Protein AF-A0A7S0SJZ3-F1 (afdb_monomer_lite)

InterPro domains:
  IPR000719 Protein kinase domain [PF00069] (1-109)
  IPR000719 Protein kinase domain [PS50011] (1-237)
  IPR000719 Protein kinase domain [SM00220] (1-237)
  IPR008271 Serine/threonine-protein kinase, active site [PS00108] (9-21)
  IPR011009 Protein kinase-like domain superfamily [SSF56112] (1-243)
  IPR050167 Serine/threonine-protein kinase [PTHR23257] (1-233)

Organism: NCBI:txid81844

Foldseek 3Di:
DLVCVVQQKAQQADAPVQWDWDDDPPDIDIDGHDSVQMDHCPDLFQPDDDQPPRTYDLLLAALCCNAPSRPDGSLRVLSSVLVRLQCVQAVDDFPPVDDSVCSSCCRNPVVDDGDDDDQPPPDDDPPPPDDDDDDDDDDDDDDDDDDDDDDDDDDDDDDDDDDDDDDDDDDDDDDPDDPPPSVVPVVVPPPPPPVPPDDRRHDLDPPSVVLSDLSNDNDSVSRDDVVVVVVSVVVSVVVVVVVCVVCVPVPDDD

Structure (mmCIF, N/CA/C/O backbone):
data_AF-A0A7S0SJZ3-F1
#
_entry.id   AF-A0A7S0SJZ3-F1
#
loop_
_atom_site.group_PDB
_atom_site.id
_atom_site.type_symbol
_atom_site.label_atom_id
_atom_site.label_alt_id
_atom_site.label_comp_id
_atom_site.label_asym_id
_atom_site.label_entity_id
_atom_site.label_seq_id
_atom_site.pdbx_PDB_ins_code
_atom_site.Cartn_x
_atom_site.Cartn_y
_atom_site.Cartn_z
_atom_site.occupancy
_atom_site.B_iso_or_equiv
_atom_site.auth_seq_id
_atom_site.auth_comp_id
_atom_site.auth_asym_id
_atom_site.auth_atom_id
_atom_site.pdbx_PDB_model_num
ATOM 1 N N . MET A 1 1 ? -0.364 -8.093 5.492 1.00 97.06 1 MET A N 1
ATOM 2 C CA . MET A 1 1 ? 0.810 -8.123 4.597 1.00 97.06 1 MET A CA 1
ATOM 3 C C . MET A 1 1 ? 2.130 -8.386 5.319 1.00 97.06 1 MET A C 1
ATOM 5 O O . MET A 1 1 ? 2.874 -9.212 4.810 1.00 97.06 1 MET A O 1
ATOM 9 N N . ALA A 1 2 ? 2.382 -7.827 6.515 1.00 96.94 2 ALA A 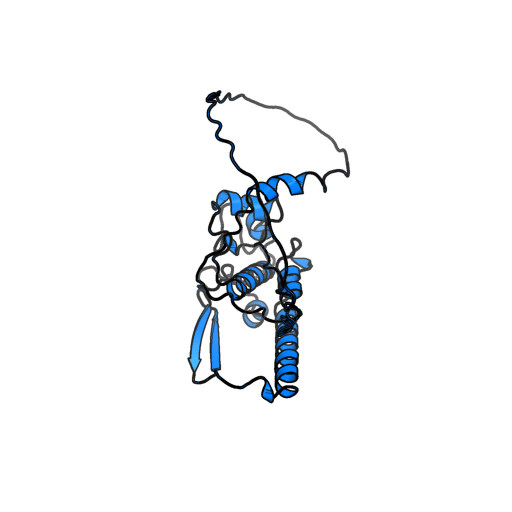N 1
ATOM 10 C CA . ALA A 1 2 ? 3.568 -8.146 7.338 1.00 96.94 2 ALA A CA 1
ATOM 11 C C . ALA A 1 2 ? 3.880 -9.656 7.418 1.00 96.94 2 ALA A C 1
ATOM 13 O O . ALA A 1 2 ? 4.989 -10.090 7.121 1.00 96.94 2 ALA A O 1
ATOM 14 N N . TYR A 1 3 ? 2.862 -10.486 7.689 1.00 97.12 3 TYR A N 1
ATOM 15 C CA . TYR A 1 3 ? 2.995 -11.948 7.659 1.00 97.12 3 TYR A CA 1
ATOM 16 C C . TYR A 1 3 ? 3.568 -12.482 6.335 1.00 97.12 3 TYR A C 1
ATOM 18 O O . TYR A 1 3 ? 4.507 -13.274 6.352 1.00 97.12 3 TYR A O 1
ATOM 26 N N . LEU A 1 4 ? 3.031 -12.050 5.191 1.00 96.56 4 LEU A N 1
ATOM 27 C CA . LEU A 1 4 ? 3.465 -12.513 3.873 1.00 96.56 4 LEU A CA 1
ATOM 28 C C . LEU A 1 4 ? 4.936 -12.143 3.616 1.00 96.56 4 LEU A C 1
ATOM 30 O O . LEU A 1 4 ? 5.739 -13.000 3.240 1.00 96.56 4 LEU A O 1
ATOM 34 N N . HIS A 1 5 ? 5.311 -10.902 3.934 1.00 96.00 5 HIS A N 1
ATOM 35 C CA . HIS A 1 5 ? 6.683 -10.404 3.797 1.00 96.00 5 HIS A CA 1
ATOM 36 C C . HIS A 1 5 ? 7.657 -11.115 4.747 1.00 96.00 5 HIS A C 1
ATOM 38 O O . HIS A 1 5 ? 8.761 -11.473 4.333 1.00 96.00 5 HIS A O 1
ATOM 44 N N . SER A 1 6 ? 7.226 -11.458 5.968 1.00 96.25 6 SER A N 1
ATOM 45 C CA . SER A 1 6 ? 8.007 -12.288 6.906 1.00 96.25 6 SER A CA 1
ATOM 46 C C . SER A 1 6 ? 8.324 -13.681 6.345 1.00 96.25 6 SER A C 1
ATOM 48 O O . SER A 1 6 ? 9.357 -14.274 6.658 1.00 96.25 6 SER A O 1
ATOM 50 N N . LYS A 1 7 ? 7.457 -14.204 5.467 1.00 95.62 7 LYS A N 1
ATOM 51 C CA . LYS A 1 7 ? 7.646 -15.474 4.749 1.00 95.62 7 LYS A CA 1
ATOM 52 C C . LYS A 1 7 ? 8.381 -15.301 3.422 1.00 95.62 7 LYS A C 1
ATOM 54 O O . LYS A 1 7 ? 8.502 -16.265 2.665 1.00 95.62 7 LYS A O 1
ATOM 59 N N . ARG A 1 8 ? 8.909 -14.099 3.166 1.00 93.31 8 ARG A N 1
ATOM 60 C CA . ARG A 1 8 ? 9.616 -13.715 1.941 1.00 93.31 8 ARG A CA 1
ATOM 61 C C . ARG A 1 8 ? 8.743 -13.828 0.691 1.00 93.31 8 ARG A C 1
ATOM 63 O O . ARG A 1 8 ? 9.263 -14.106 -0.382 1.00 93.31 8 ARG A O 1
ATOM 70 N N . PHE A 1 9 ? 7.436 -13.624 0.817 1.00 94.56 9 PHE A N 1
ATOM 71 C CA . PHE A 1 9 ? 6.524 -13.527 -0.320 1.00 94.56 9 PHE A CA 1
ATOM 72 C C . PHE A 1 9 ? 6.168 -12.068 -0.593 1.00 94.56 9 PHE A C 1
ATOM 74 O O . PHE A 1 9 ? 5.956 -11.306 0.345 1.00 94.56 9 PHE A O 1
ATOM 81 N N . VAL A 1 10 ? 6.080 -11.714 -1.871 1.00 95.56 10 VAL A N 1
ATOM 82 C CA . VAL A 1 10 ? 5.591 -10.421 -2.371 1.00 95.56 10 VAL A CA 1
ATOM 83 C C . VAL A 1 10 ? 4.334 -10.689 -3.189 1.00 95.56 10 VAL A C 1
ATOM 85 O O . VAL A 1 10 ? 4.310 -11.662 -3.948 1.00 95.56 10 VAL A O 1
ATOM 88 N N . HIS A 1 11 ? 3.294 -9.879 -3.004 1.00 96.75 11 HIS A N 1
ATOM 89 C CA . HIS A 1 11 ? 1.979 -10.110 -3.596 1.00 96.75 11 HIS A CA 1
ATOM 90 C C . HIS A 1 11 ? 1.889 -9.659 -5.054 1.00 96.75 11 HIS A C 1
ATOM 92 O O . HIS A 1 11 ? 1.323 -10.391 -5.864 1.00 96.75 11 HIS A O 1
ATOM 98 N N . PHE A 1 12 ? 2.448 -8.486 -5.376 1.00 95.81 12 PHE A N 1
ATOM 99 C CA . PHE A 1 12 ? 2.451 -7.835 -6.697 1.00 95.81 12 PHE A CA 1
ATOM 100 C C . PHE A 1 12 ? 1.105 -7.323 -7.233 1.00 95.81 12 PHE A C 1
ATOM 102 O O . PHE A 1 12 ? 1.086 -6.751 -8.317 1.00 95.81 12 PHE A O 1
ATOM 109 N N . ASP A 1 13 ? -0.003 -7.480 -6.507 1.00 96.38 13 ASP A N 1
ATOM 110 C CA . ASP A 1 13 ? -1.327 -7.020 -6.966 1.00 96.38 13 ASP A CA 1
ATOM 111 C C . ASP A 1 13 ? -2.249 -6.675 -5.790 1.00 96.38 13 ASP A C 1
ATOM 113 O O . ASP A 1 13 ? -3.376 -7.151 -5.678 1.00 96.38 13 ASP A O 1
ATOM 117 N N . LEU A 1 14 ? -1.735 -5.903 -4.833 1.00 97.69 14 LEU A N 1
ATOM 118 C CA . LEU A 1 14 ? -2.512 -5.505 -3.663 1.00 97.69 14 LEU A CA 1
ATOM 119 C C . LEU A 1 14 ? -3.432 -4.320 -4.007 1.00 97.69 14 LEU A C 1
ATOM 121 O O . LEU A 1 14 ? -2.955 -3.222 -4.271 1.00 97.69 14 LEU A O 1
ATOM 125 N N . LYS A 1 15 ? -4.748 -4.540 -3.965 1.00 96.75 15 LYS A N 1
ATOM 126 C CA . LYS A 1 15 ? -5.810 -3.557 -4.266 1.00 96.75 15 LYS A CA 1
ATOM 127 C C . LYS A 1 15 ? -7.110 -3.934 -3.549 1.00 96.75 15 LYS A C 1
ATOM 129 O O . LYS A 1 15 ? -7.201 -5.059 -3.049 1.00 96.75 15 LYS A O 1
ATOM 134 N N . CYS A 1 16 ? -8.110 -3.046 -3.499 1.00 96.06 16 CYS A N 1
ATOM 135 C CA . CYS A 1 16 ? -9.371 -3.348 -2.805 1.00 96.06 16 CYS A CA 1
ATOM 136 C C . CYS A 1 16 ? -10.088 -4.589 -3.364 1.00 96.06 16 CYS A C 1
ATOM 138 O O . CYS A 1 16 ? -10.595 -5.382 -2.573 1.00 96.06 16 CYS A O 1
ATOM 140 N N . ASP A 1 17 ? -10.054 -4.818 -4.684 1.00 96.62 17 ASP A N 1
ATOM 141 C CA . ASP A 1 17 ? -10.633 -6.019 -5.321 1.00 96.62 17 ASP A CA 1
ATOM 142 C C . ASP A 1 17 ? -10.070 -7.333 -4.752 1.00 96.62 17 ASP A C 1
ATOM 144 O O . ASP A 1 17 ? -10.765 -8.347 -4.694 1.00 96.62 17 ASP A O 1
ATOM 148 N N . ASN A 1 18 ? -8.819 -7.298 -4.281 1.00 98.06 18 ASN A N 1
ATOM 149 C CA . ASN A 1 18 ? -8.103 -8.446 -3.730 1.00 98.06 18 ASN A CA 1
ATOM 150 C C . ASN A 1 18 ? -8.165 -8.488 -2.189 1.00 98.06 18 ASN A C 1
ATOM 152 O O . ASN A 1 18 ? -7.368 -9.170 -1.536 1.00 98.06 18 ASN A O 1
ATOM 156 N N . VAL A 1 19 ? -9.120 -7.774 -1.578 1.00 97.62 19 VAL A N 1
ATOM 157 C CA . VAL A 1 19 ? -9.419 -7.830 -0.142 1.00 97.62 19 VAL A CA 1
ATOM 158 C C . VAL A 1 19 ? -10.858 -8.292 0.068 1.00 97.62 19 VAL A C 1
ATOM 160 O O . VAL A 1 19 ? -11.821 -7.539 -0.048 1.00 97.62 19 VAL A O 1
ATOM 163 N N . LEU A 1 20 ? -11.009 -9.551 0.470 1.00 97.31 20 LEU A N 1
ATOM 164 C CA . LEU A 1 20 ? -12.302 -10.115 0.831 1.00 97.31 20 LEU A CA 1
ATOM 165 C C . LEU A 1 20 ? -12.748 -9.584 2.187 1.00 97.31 20 LEU A C 1
ATOM 167 O O . LEU A 1 20 ? -11.978 -9.588 3.152 1.00 97.31 20 LEU A O 1
ATOM 171 N N . THR A 1 21 ? -14.019 -9.211 2.281 1.00 95.50 21 THR A N 1
ATOM 172 C CA . THR A 1 21 ? -14.631 -8.756 3.526 1.00 95.50 21 THR A CA 1
ATOM 173 C C . THR A 1 21 ? -15.748 -9.699 3.961 1.00 95.50 21 THR A C 1
ATOM 175 O O . THR A 1 21 ? -16.512 -10.222 3.154 1.00 95.50 21 THR A O 1
ATOM 178 N N . ALA A 1 22 ? -15.834 -9.950 5.264 1.00 94.88 22 ALA A N 1
ATOM 179 C CA . ALA A 1 22 ? -16.909 -10.720 5.873 1.00 94.88 22 ALA A CA 1
ATOM 180 C C . ALA A 1 22 ? -17.336 -10.055 7.179 1.00 94.88 22 ALA A C 1
ATOM 182 O O . ALA A 1 22 ? -16.496 -9.658 7.988 1.00 94.88 22 ALA A O 1
ATOM 183 N N . ARG A 1 23 ? -18.644 -9.952 7.417 1.00 94.31 23 ARG A N 1
ATOM 184 C CA . ARG A 1 23 ? -19.182 -9.352 8.642 1.00 94.31 23 ARG A CA 1
ATOM 185 C C . ARG A 1 23 ? -19.674 -10.431 9.598 1.00 94.31 23 ARG A C 1
ATOM 187 O O . ARG A 1 23 ? -20.462 -11.290 9.216 1.00 94.31 23 ARG A O 1
ATOM 194 N N . ARG A 1 24 ? -19.238 -10.367 10.858 1.00 91.81 24 ARG A N 1
ATOM 195 C CA . ARG A 1 24 ? -19.735 -11.213 11.952 1.00 91.81 24 ARG A CA 1
ATOM 196 C C . ARG A 1 24 ? -20.173 -10.325 13.113 1.00 91.81 24 ARG A C 1
ATOM 198 O O . ARG A 1 24 ? -19.347 -9.877 13.907 1.00 91.81 24 ARG A O 1
ATOM 205 N N . GLY A 1 25 ? -21.478 -10.064 13.204 1.00 89.88 25 GLY A N 1
ATOM 206 C CA . GLY A 1 25 ? -22.024 -9.085 14.149 1.00 89.88 25 GLY A CA 1
ATOM 207 C C . GLY A 1 25 ? -21.494 -7.681 13.846 1.00 89.88 25 GLY A C 1
ATOM 208 O O . GLY A 1 25 ? -21.574 -7.229 12.705 1.00 89.88 25 GLY A O 1
ATOM 209 N N . ALA A 1 26 ? -20.918 -7.011 14.847 1.00 86.25 26 ALA A N 1
ATOM 210 C CA . ALA A 1 26 ? -20.265 -5.710 14.677 1.00 86.25 26 ALA A CA 1
ATOM 211 C C . ALA A 1 26 ? -18.852 -5.799 14.064 1.00 86.25 26 ALA A C 1
ATOM 213 O O . ALA A 1 26 ? -18.327 -4.794 13.594 1.00 86.25 26 ALA A O 1
ATOM 214 N N . LYS A 1 27 ? -18.230 -6.987 14.038 1.00 87.81 27 LYS A N 1
ATOM 215 C CA . LYS A 1 27 ? -16.847 -7.158 13.577 1.00 87.81 27 LYS A CA 1
ATOM 216 C C . LYS A 1 27 ? -16.782 -7.313 12.058 1.00 87.81 27 LYS A C 1
ATOM 218 O O . LYS A 1 27 ? -17.410 -8.217 11.500 1.00 87.81 27 LYS A O 1
ATOM 223 N N . LEU A 1 28 ? -15.973 -6.477 11.410 1.00 90.31 28 LEU A N 1
ATOM 224 C CA . LEU A 1 28 ? -15.554 -6.656 10.022 1.00 90.31 28 LEU A CA 1
ATOM 225 C C . LEU A 1 28 ? -14.261 -7.482 9.988 1.00 90.31 28 LEU A C 1
ATOM 227 O O . LEU A 1 28 ? -13.317 -7.211 10.727 1.00 90.31 28 LEU A O 1
ATOM 231 N N . LEU A 1 29 ? -14.236 -8.526 9.166 1.00 94.00 29 LEU A N 1
ATOM 232 C CA . LEU A 1 29 ? -13.065 -9.355 8.907 1.00 94.00 29 LEU A CA 1
ATOM 233 C C . LEU A 1 29 ? -12.600 -9.090 7.481 1.00 94.00 29 LEU A C 1
ATOM 235 O O . LEU A 1 29 ? -13.382 -9.275 6.553 1.00 94.00 29 LEU A O 1
ATOM 239 N N . CYS A 1 30 ? -11.332 -8.721 7.319 1.00 95.00 30 CYS A N 1
ATOM 240 C CA . CYS A 1 30 ? -10.709 -8.509 6.016 1.00 95.00 30 CYS A CA 1
ATOM 241 C C . CYS A 1 30 ? -9.626 -9.568 5.781 1.00 95.00 30 CYS A C 1
ATOM 243 O O . CYS A 1 30 ? -8.842 -9.870 6.686 1.00 95.00 30 CYS A O 1
ATOM 245 N N . LYS A 1 31 ? -9.576 -10.143 4.577 1.00 96.19 31 LYS A N 1
ATOM 246 C CA . LYS A 1 31 ? -8.554 -11.114 4.167 1.00 96.19 31 LYS A CA 1
ATOM 247 C C . LYS A 1 31 ? -8.053 -10.797 2.766 1.00 96.19 31 LYS A C 1
ATOM 249 O O . LYS A 1 31 ? -8.850 -10.683 1.846 1.00 96.19 31 LYS A O 1
ATOM 254 N N . VAL A 1 32 ? -6.736 -10.717 2.616 1.00 97.75 32 VAL A N 1
ATOM 255 C CA . VAL A 1 32 ? -6.089 -10.588 1.304 1.00 97.75 32 VAL A CA 1
ATOM 256 C C . VAL A 1 32 ? -6.247 -11.900 0.527 1.00 97.75 32 VAL A C 1
ATOM 258 O O . VAL A 1 32 ? -6.075 -12.978 1.109 1.00 97.75 32 VAL A O 1
ATOM 261 N N . CYS A 1 33 ? -6.591 -11.810 -0.754 1.00 97.31 33 CYS A N 1
ATOM 262 C CA . CYS A 1 33 ? -6.738 -12.931 -1.681 1.00 97.31 33 CYS A CA 1
ATOM 263 C C . CYS A 1 33 ? -5.990 -12.679 -3.000 1.00 97.31 33 CYS A C 1
ATOM 265 O O . CYS A 1 33 ? -5.326 -11.668 -3.143 1.00 97.31 33 CYS A O 1
ATOM 267 N N . ASP A 1 34 ? -6.127 -13.611 -3.946 1.00 95.50 34 ASP A N 1
ATOM 268 C CA . ASP A 1 34 ? -5.503 -13.582 -5.277 1.00 95.50 34 ASP A CA 1
ATOM 269 C C . ASP A 1 34 ? -3.966 -13.501 -5.279 1.00 95.50 34 ASP A C 1
ATOM 271 O O . ASP A 1 34 ? -3.330 -12.501 -5.601 1.00 95.50 34 ASP A O 1
ATOM 275 N N . PHE A 1 35 ? -3.347 -14.637 -4.962 1.00 95.75 35 PHE A N 1
ATOM 276 C CA . PHE A 1 35 ? -1.894 -14.795 -4.978 1.00 95.75 35 PHE A CA 1
ATOM 277 C C . PHE A 1 35 ? -1.359 -15.232 -6.355 1.00 95.75 35 PHE A C 1
ATOM 279 O O . PHE A 1 35 ? -0.239 -15.739 -6.436 1.00 95.75 35 PHE A O 1
ATOM 286 N N . GLY A 1 36 ? -2.135 -15.076 -7.439 1.00 92.81 36 GLY A N 1
ATOM 287 C CA . GLY A 1 36 ? -1.772 -15.564 -8.778 1.00 92.81 36 GLY A CA 1
ATOM 288 C C . GLY A 1 36 ? -0.485 -14.948 -9.339 1.00 92.81 36 GLY A C 1
ATOM 289 O O . GLY A 1 36 ? 0.242 -15.600 -10.087 1.00 92.81 36 GLY A O 1
ATOM 290 N N . LEU A 1 37 ? -0.167 -13.720 -8.920 1.00 91.75 37 LEU A N 1
ATOM 291 C CA . LEU A 1 37 ? 1.054 -12.995 -9.291 1.00 91.75 37 LEU A CA 1
ATOM 292 C C . LEU A 1 37 ? 2.138 -13.018 -8.204 1.00 91.75 37 LEU A C 1
ATOM 294 O O . LEU A 1 37 ? 3.227 -12.472 -8.399 1.00 91.75 37 LEU A O 1
ATOM 298 N N . SER A 1 38 ? 1.865 -13.650 -7.062 1.00 93.62 38 SER A N 1
ATOM 299 C CA . SER A 1 38 ? 2.768 -13.624 -5.916 1.00 93.62 38 SER A CA 1
ATOM 300 C C . SER A 1 38 ? 4.046 -14.417 -6.167 1.00 93.62 38 SER A C 1
ATOM 302 O O . SER A 1 38 ? 4.033 -15.496 -6.762 1.00 93.62 38 SER A O 1
ATOM 304 N N . LYS A 1 39 ? 5.172 -13.919 -5.650 1.00 91.81 39 LYS A N 1
ATOM 305 C CA . LYS A 1 39 ? 6.476 -14.586 -5.788 1.00 91.81 39 LYS A CA 1
ATOM 306 C C . LYS A 1 39 ? 7.201 -14.672 -4.459 1.00 91.81 39 LYS A C 1
ATOM 308 O O . LYS A 1 39 ? 7.177 -13.745 -3.652 1.00 91.81 39 LYS A O 1
ATOM 313 N N . GLN A 1 40 ? 7.892 -15.790 -4.257 1.00 91.31 40 GLN A N 1
ATOM 314 C CA . GLN A 1 40 ? 8.751 -16.001 -3.098 1.00 91.31 40 GLN A CA 1
ATOM 315 C C . GLN A 1 40 ? 10.191 -15.599 -3.416 1.00 91.31 40 GLN A C 1
ATOM 317 O O . GLN A 1 40 ? 10.780 -16.086 -4.382 1.00 91.31 40 GLN A O 1
ATOM 322 N N . ARG A 1 41 ? 10.802 -14.786 -2.557 1.00 85.25 41 ARG A N 1
ATOM 323 C CA . ARG A 1 41 ? 12.229 -14.477 -2.610 1.00 85.25 41 ARG A CA 1
ATOM 324 C C . ARG A 1 41 ? 13.025 -15.687 -2.131 1.00 85.25 41 ARG A C 1
ATOM 326 O O . ARG A 1 41 ? 13.127 -15.937 -0.933 1.00 85.25 41 ARG A O 1
ATOM 333 N N . ARG A 1 42 ? 13.568 -16.456 -3.076 1.00 81.44 42 ARG A N 1
ATOM 334 C CA . ARG A 1 42 ? 14.402 -17.640 -2.794 1.00 81.44 42 ARG A CA 1
ATOM 335 C C . ARG A 1 42 ? 15.904 -17.357 -2.864 1.00 81.44 42 ARG A C 1
ATOM 337 O O . ARG A 1 42 ? 16.689 -18.132 -2.332 1.00 81.44 42 ARG A O 1
ATOM 344 N N . SER A 1 43 ? 16.304 -16.259 -3.501 1.00 81.31 43 SER A N 1
ATOM 345 C CA . SER A 1 43 ? 17.701 -15.839 -3.642 1.00 81.31 43 SER A CA 1
ATOM 346 C C . SER A 1 43 ? 17.801 -14.313 -3.785 1.00 81.31 43 SER A C 1
ATOM 348 O O . SER A 1 43 ? 16.803 -13.600 -3.655 1.00 81.31 43 SER A O 1
ATOM 350 N N . GLN A 1 44 ? 19.008 -13.803 -4.046 1.00 76.31 44 GLN A N 1
ATOM 351 C CA . GLN A 1 44 ? 19.223 -12.396 -4.406 1.00 76.31 44 GLN A CA 1
ATOM 352 C C . GLN A 1 44 ? 18.831 -12.071 -5.857 1.00 76.31 44 GLN A C 1
ATOM 354 O O . GLN A 1 44 ? 18.957 -10.921 -6.266 1.00 76.31 44 GLN A O 1
ATOM 359 N N . ALA A 1 45 ? 18.360 -13.055 -6.632 1.00 76.25 45 ALA A N 1
ATOM 360 C CA . ALA A 1 45 ? 17.881 -12.807 -7.984 1.00 76.25 45 ALA A CA 1
ATOM 361 C C . ALA A 1 45 ? 16.651 -11.874 -7.974 1.00 76.25 45 ALA A C 1
ATOM 363 O O . ALA A 1 45 ? 15.862 -11.914 -7.021 1.00 76.25 45 ALA A O 1
ATOM 364 N N . PRO A 1 46 ? 16.461 -11.065 -9.031 1.00 77.88 46 PRO A N 1
ATOM 365 C CA . PRO A 1 46 ? 15.276 -10.233 -9.178 1.00 77.88 46 PRO A CA 1
ATOM 366 C C . PRO A 1 46 ? 13.975 -11.036 -9.141 1.00 77.88 46 PRO A C 1
ATOM 368 O O . PRO A 1 46 ? 13.909 -12.155 -9.650 1.00 77.88 46 PRO A O 1
ATOM 371 N N . PHE A 1 47 ? 12.909 -10.441 -8.600 1.00 77.81 47 PHE A N 1
ATOM 372 C CA . PHE A 1 47 ? 11.571 -11.043 -8.653 1.00 77.81 47 PHE A CA 1
ATOM 373 C C . PHE A 1 47 ? 10.996 -11.061 -10.070 1.00 77.81 47 PHE A C 1
ATOM 375 O O . PHE A 1 47 ? 10.233 -11.959 -10.438 1.00 77.81 47 PHE A O 1
ATOM 382 N N . VAL A 1 48 ? 11.322 -10.039 -10.856 1.00 76.94 48 VAL A N 1
ATOM 383 C CA . VAL A 1 48 ? 10.829 -9.839 -12.212 1.00 76.94 48 VAL A CA 1
ATOM 384 C C . VAL A 1 48 ? 12.043 -9.671 -13.115 1.00 76.94 48 VAL A C 1
ATOM 386 O O . VAL A 1 48 ? 12.881 -8.803 -12.884 1.00 76.94 48 VAL A O 1
ATOM 389 N N . SER A 1 49 ? 12.164 -10.538 -14.117 1.00 62.72 49 SER A N 1
ATOM 390 C CA . SER A 1 49 ? 13.184 -10.440 -15.156 1.00 62.72 49 SER A CA 1
ATOM 391 C C . SER A 1 49 ? 12.537 -10.012 -16.474 1.00 62.72 49 SER A C 1
ATOM 393 O O . SER A 1 49 ? 11.448 -10.470 -16.829 1.00 62.72 49 SER A O 1
ATOM 395 N N . GLY A 1 50 ? 13.223 -9.124 -17.196 1.00 57.91 50 GLY A N 1
ATOM 396 C CA . GLY A 1 50 ? 12.773 -8.595 -18.484 1.00 57.91 50 GLY A CA 1
ATOM 397 C C . GLY A 1 50 ? 11.822 -7.398 -18.372 1.00 57.91 50 GLY A C 1
ATOM 398 O O . GLY A 1 50 ? 10.976 -7.331 -17.484 1.00 57.91 50 GLY A O 1
ATOM 399 N N . LEU A 1 51 ? 11.965 -6.460 -19.314 1.00 51.06 51 LEU A N 1
ATOM 400 C CA . LEU A 1 51 ? 11.162 -5.232 -19.413 1.00 51.06 51 LEU A CA 1
ATOM 401 C C . LEU A 1 51 ? 9.676 -5.486 -19.739 1.00 51.06 51 LEU A C 1
ATOM 403 O O . LEU A 1 51 ? 8.855 -4.599 -19.554 1.00 51.06 51 LEU A O 1
ATOM 407 N N . THR A 1 52 ? 9.329 -6.675 -20.237 1.00 50.12 52 THR A N 1
ATOM 408 C CA . THR A 1 52 ? 7.981 -7.027 -20.722 1.00 50.12 52 THR A CA 1
ATOM 409 C C . THR A 1 52 ? 7.105 -7.723 -19.680 1.00 50.12 52 THR A C 1
ATOM 411 O O . THR A 1 52 ? 5.937 -8.007 -19.938 1.00 50.12 52 THR A O 1
ATOM 414 N N . SER A 1 53 ? 7.646 -8.002 -18.496 1.00 57.53 53 SER A N 1
ATOM 415 C CA . SER A 1 53 ? 6.949 -8.703 -17.420 1.00 57.53 53 SER A CA 1
ATOM 416 C C . SER A 1 53 ? 6.193 -7.710 -16.529 1.00 57.53 53 SER A C 1
ATOM 418 O O . SER A 1 53 ? 6.511 -7.572 -15.349 1.00 57.53 53 SER A O 1
ATOM 420 N N . HIS A 1 54 ? 5.213 -6.985 -17.076 1.00 64.44 54 HIS A N 1
ATOM 421 C CA . HIS A 1 54 ? 4.341 -6.139 -16.255 1.00 64.44 54 HIS A CA 1
ATOM 422 C C . HIS A 1 54 ? 3.550 -7.032 -15.284 1.00 64.44 54 HIS A C 1
ATOM 424 O O . HIS A 1 54 ? 2.852 -7.954 -15.701 1.00 64.44 54 HIS A O 1
ATOM 430 N N . CYS A 1 55 ? 3.712 -6.805 -13.981 1.00 74.50 55 CYS A N 1
ATOM 431 C CA . CYS A 1 55 ? 2.971 -7.501 -12.931 1.00 74.50 55 CYS A CA 1
ATOM 432 C C . CYS A 1 55 ? 2.094 -6.495 -12.180 1.00 74.50 55 CYS A C 1
ATOM 434 O O . CYS A 1 55 ? 2.561 -5.411 -11.827 1.00 74.50 55 CYS A O 1
ATOM 436 N N . GLY A 1 56 ? 0.853 -6.897 -11.913 1.00 84.19 56 GLY A N 1
ATOM 437 C CA . GLY A 1 56 ? -0.112 -6.131 -11.132 1.00 84.19 56 GLY A CA 1
ATOM 438 C C . GLY A 1 56 ? -1.031 -5.245 -11.965 1.00 84.19 56 GLY A C 1
ATOM 439 O O . GLY A 1 56 ? -0.931 -5.163 -13.190 1.00 84.19 56 GLY A O 1
ATOM 440 N N . THR A 1 57 ? -1.943 -4.582 -11.264 1.00 92.19 57 THR A N 1
ATOM 441 C CA . THR A 1 57 ? -2.917 -3.653 -11.835 1.00 92.19 57 THR A CA 1
ATOM 442 C C . THR A 1 57 ? -2.363 -2.226 -11.805 1.00 92.19 57 THR A C 1
ATOM 444 O O . THR A 1 57 ? -2.122 -1.674 -10.732 1.00 92.19 57 THR A O 1
ATOM 447 N N . LEU A 1 58 ? -2.197 -1.621 -12.988 1.00 93.81 58 LEU A N 1
ATOM 448 C CA . LEU A 1 58 ? -1.395 -0.410 -13.213 1.00 93.81 58 LEU A CA 1
ATOM 449 C C . LEU A 1 58 ? -1.591 0.750 -12.208 1.00 93.81 58 LEU A C 1
ATOM 451 O O . LEU A 1 58 ? -0.581 1.302 -11.774 1.00 93.81 58 LEU A O 1
ATOM 455 N N . PRO A 1 59 ? -2.816 1.138 -11.792 1.00 95.62 59 PRO A N 1
ATOM 456 C CA . PRO A 1 59 ? -3.000 2.244 -10.847 1.00 95.62 59 PRO A CA 1
ATOM 457 C C . PRO A 1 59 ? -2.365 2.027 -9.464 1.00 95.62 59 PRO A C 1
ATOM 459 O O . PRO A 1 59 ? -2.011 2.999 -8.801 1.00 95.62 59 PRO A O 1
ATOM 462 N N . TRP A 1 60 ? -2.192 0.771 -9.040 1.00 97.62 60 TRP A N 1
ATOM 463 C CA . TRP A 1 60 ? -1.563 0.393 -7.767 1.00 97.62 60 TRP A CA 1
ATOM 464 C C . TRP A 1 60 ? -0.088 0.005 -7.937 1.00 97.62 60 TRP A C 1
ATOM 466 O O . TRP A 1 60 ? 0.583 -0.317 -6.954 1.00 97.62 60 TRP A O 1
ATOM 476 N N . THR A 1 61 ? 0.431 -0.000 -9.166 1.00 95.81 61 THR A N 1
ATOM 477 C CA . THR A 1 61 ? 1.790 -0.448 -9.470 1.00 95.81 61 THR A CA 1
ATOM 478 C C . THR A 1 61 ? 2.819 0.610 -9.072 1.00 95.81 61 THR A C 1
ATOM 480 O O . THR A 1 61 ? 2.745 1.764 -9.486 1.00 95.81 61 THR A O 1
ATOM 483 N N . ALA A 1 62 ? 3.816 0.195 -8.290 1.00 96.06 62 ALA A N 1
ATOM 484 C CA . ALA A 1 62 ? 4.900 1.061 -7.838 1.00 96.06 62 ALA A CA 1
ATOM 485 C C . ALA A 1 62 ? 5.807 1.530 -8.999 1.00 96.06 62 ALA A C 1
ATOM 487 O O . ALA A 1 62 ? 6.047 0.756 -9.934 1.00 96.06 62 ALA A O 1
ATOM 488 N N . PRO A 1 63 ? 6.379 2.748 -8.939 1.00 95.19 63 PRO A N 1
ATOM 489 C CA . PRO A 1 63 ? 7.194 3.308 -10.021 1.00 95.19 63 PRO A CA 1
ATOM 490 C C . PRO A 1 63 ? 8.442 2.474 -10.330 1.00 95.19 63 PRO A C 1
ATOM 492 O O . PRO A 1 63 ? 8.811 2.322 -11.496 1.00 95.19 63 PRO A O 1
ATOM 495 N N . GLU A 1 64 ? 9.073 1.869 -9.320 1.00 94.12 64 GLU A N 1
ATOM 496 C CA . GLU A 1 64 ? 10.235 1.003 -9.522 1.00 94.12 64 GLU A CA 1
ATOM 497 C C . GLU A 1 64 ? 9.879 -0.294 -10.254 1.00 94.12 64 GLU A C 1
ATOM 499 O O . GLU A 1 64 ? 10.702 -0.820 -10.991 1.00 94.12 64 GLU A O 1
ATOM 504 N N . LEU A 1 65 ? 8.643 -0.786 -10.117 1.00 92.31 65 LEU A N 1
ATOM 505 C CA . LEU A 1 65 ? 8.186 -1.973 -10.839 1.00 92.31 65 LEU A CA 1
ATOM 506 C C . LEU A 1 65 ? 7.918 -1.674 -12.324 1.00 92.31 65 LEU A C 1
ATOM 508 O O . LEU A 1 65 ? 7.954 -2.590 -13.140 1.00 92.31 65 LEU A O 1
ATOM 512 N N . LEU A 1 66 ? 7.679 -0.406 -12.677 1.00 91.38 66 LEU A N 1
ATOM 513 C CA . LEU A 1 66 ? 7.518 0.054 -14.061 1.00 91.38 66 LEU A CA 1
ATOM 514 C C . LEU A 1 66 ? 8.859 0.402 -14.722 1.00 91.38 66 LEU A C 1
ATOM 516 O O . LEU A 1 66 ? 9.064 0.084 -15.890 1.00 91.38 66 LEU A O 1
ATOM 520 N N . SER A 1 67 ? 9.760 1.057 -13.983 1.00 90.00 67 SER A N 1
ATOM 521 C CA . SER A 1 67 ? 11.030 1.584 -14.510 1.00 90.00 67 SER A CA 1
ATOM 522 C C . SER A 1 67 ? 12.181 0.582 -14.470 1.00 90.00 67 SER A C 1
ATOM 524 O O . SER A 1 67 ? 12.952 0.494 -15.424 1.00 90.00 67 SER A O 1
ATOM 526 N N . ASP A 1 68 ? 12.312 -0.169 -13.378 1.00 88.38 68 ASP A N 1
ATOM 527 C CA . ASP A 1 68 ? 13.378 -1.148 -13.179 1.00 88.38 68 ASP A CA 1
ATOM 528 C C . ASP A 1 68 ? 12.848 -2.353 -12.381 1.00 88.38 68 ASP A C 1
ATOM 530 O O . ASP A 1 68 ? 13.123 -2.496 -11.180 1.00 88.38 68 ASP A O 1
ATOM 534 N N . PRO A 1 69 ? 12.102 -3.264 -13.042 1.00 87.12 69 PRO A N 1
ATOM 535 C CA . PRO A 1 69 ? 11.550 -4.457 -12.398 1.00 87.12 69 PRO A CA 1
ATOM 536 C C . PRO A 1 69 ? 12.618 -5.321 -11.706 1.00 87.12 69 PRO A C 1
ATOM 538 O O . PRO A 1 69 ? 12.312 -6.069 -10.773 1.00 87.12 69 PRO A O 1
ATOM 541 N N . GLY A 1 70 ? 13.883 -5.188 -12.130 1.00 85.50 70 GLY A N 1
ATOM 542 C CA . GLY A 1 70 ? 15.038 -5.852 -11.541 1.00 85.50 70 GLY A CA 1
ATOM 543 C C . GLY A 1 70 ? 15.287 -5.467 -10.078 1.00 85.50 70 GLY A C 1
ATOM 544 O O . GLY A 1 70 ? 15.799 -6.274 -9.299 1.00 85.50 70 GLY A O 1
ATOM 545 N N . ARG A 1 71 ? 14.889 -4.248 -9.695 1.00 86.19 71 ARG A N 1
ATOM 546 C CA . ARG A 1 71 ? 15.040 -3.677 -8.347 1.00 86.19 71 ARG A CA 1
ATOM 547 C C . ARG A 1 71 ? 13.779 -3.767 -7.495 1.00 86.19 71 ARG A C 1
ATOM 549 O O . ARG A 1 71 ? 13.796 -3.310 -6.349 1.00 86.19 71 ARG A O 1
ATOM 556 N N . ALA A 1 72 ? 12.708 -4.359 -8.021 1.00 89.88 72 ALA A N 1
ATOM 557 C CA . ALA A 1 72 ? 11.492 -4.585 -7.260 1.00 89.88 72 ALA A CA 1
ATOM 558 C C . ALA A 1 72 ? 11.801 -5.369 -5.975 1.00 89.88 72 ALA A C 1
ATOM 560 O O . ALA A 1 72 ? 12.603 -6.304 -5.951 1.00 89.88 72 ALA A O 1
ATOM 561 N N . SER A 1 73 ? 11.151 -4.974 -4.891 1.00 92.94 73 SER A N 1
ATOM 562 C CA . SER A 1 73 ? 11.254 -5.620 -3.584 1.00 92.94 73 SER A CA 1
ATOM 563 C C . SER A 1 73 ? 9.868 -5.718 -2.968 1.00 92.94 73 SER A C 1
ATOM 565 O O . SER A 1 73 ? 8.892 -5.268 -3.557 1.00 92.94 73 SER A O 1
ATOM 567 N N . GLU A 1 74 ? 9.766 -6.246 -1.755 1.00 95.25 74 GLU A N 1
ATOM 568 C CA . GLU A 1 74 ? 8.529 -6.223 -0.977 1.00 95.25 74 GLU A CA 1
ATOM 569 C C . GLU A 1 74 ? 7.911 -4.813 -0.828 1.00 95.25 74 GLU A C 1
ATOM 571 O O . GLU A 1 74 ? 6.703 -4.684 -0.641 1.00 95.25 74 GLU A O 1
ATOM 576 N N . LYS A 1 75 ? 8.707 -3.748 -1.013 1.00 97.19 75 LYS A N 1
ATOM 577 C CA . LYS A 1 75 ? 8.263 -2.345 -0.988 1.00 97.19 75 LYS A CA 1
ATOM 578 C C .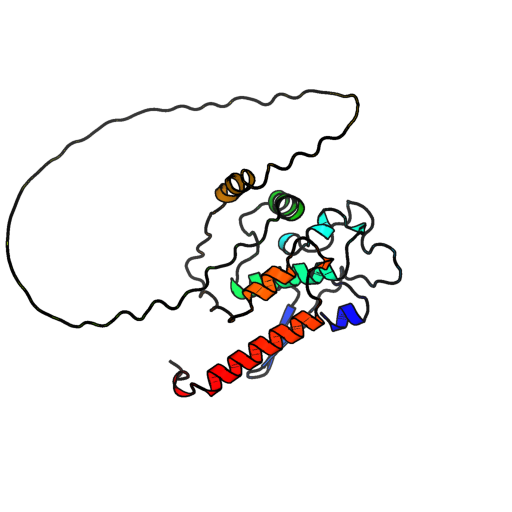 LYS A 1 75 ? 7.272 -1.975 -2.098 1.00 97.19 75 LYS A C 1
ATOM 580 O O . LYS A 1 75 ? 6.600 -0.951 -1.962 1.00 97.19 75 LYS A O 1
ATOM 585 N N . VAL A 1 76 ? 7.132 -2.792 -3.147 1.00 96.81 76 VAL A N 1
ATOM 586 C CA . VAL A 1 76 ? 6.095 -2.579 -4.174 1.00 96.81 76 VAL A CA 1
ATOM 587 C C . VAL A 1 76 ? 4.696 -2.749 -3.583 1.00 96.81 76 VAL A C 1
ATOM 589 O O . VAL A 1 76 ? 3.832 -1.917 -3.825 1.00 96.81 76 VAL A O 1
ATOM 592 N N . ASP A 1 77 ? 4.497 -3.749 -2.716 1.00 98.06 77 ASP A N 1
ATOM 593 C CA . ASP A 1 77 ? 3.202 -3.983 -2.067 1.00 98.06 77 ASP A CA 1
ATOM 594 C C . ASP A 1 77 ? 2.848 -2.847 -1.097 1.00 98.06 77 ASP A C 1
ATOM 596 O O . ASP A 1 77 ? 1.678 -2.610 -0.813 1.00 98.06 77 ASP A O 1
ATOM 600 N N . ILE A 1 78 ? 3.855 -2.149 -0.569 1.00 98.56 78 ILE A N 1
ATOM 601 C CA . ILE A 1 78 ? 3.675 -1.025 0.357 1.00 98.56 78 ILE A CA 1
ATOM 602 C C . ILE A 1 78 ? 3.159 0.204 -0.386 1.00 98.56 78 ILE A C 1
ATOM 604 O O . ILE A 1 78 ? 2.221 0.855 0.072 1.00 98.56 78 ILE A O 1
ATOM 608 N N . TYR A 1 79 ? 3.707 0.461 -1.574 1.00 98.44 79 TYR A N 1
ATOM 609 C CA . TYR A 1 79 ? 3.167 1.473 -2.474 1.00 98.44 79 TYR A CA 1
ATOM 610 C C . TYR A 1 79 ? 1.713 1.156 -2.834 1.00 98.44 79 TYR A C 1
ATOM 612 O O . TYR A 1 79 ? 0.832 1.999 -2.666 1.00 98.44 79 TYR A O 1
ATOM 620 N N . SER A 1 80 ? 1.447 -0.082 -3.261 1.00 98.44 80 SER A N 1
ATOM 621 C CA . SER A 1 80 ? 0.098 -0.532 -3.608 1.00 98.44 80 SER A CA 1
ATOM 622 C C . SER A 1 80 ? -0.872 -0.398 -2.429 1.00 98.44 80 SER A C 1
ATOM 624 O O . SER A 1 80 ? -2.014 0.016 -2.611 1.00 98.44 80 SER A O 1
ATOM 626 N N . PHE A 1 81 ? -0.410 -0.662 -1.201 1.00 98.50 81 PHE A N 1
ATOM 627 C CA . PHE A 1 81 ? -1.201 -0.455 0.011 1.00 98.50 81 PHE A CA 1
ATOM 628 C C . PHE A 1 81 ? -1.571 1.015 0.240 1.00 98.50 81 PHE A C 1
ATOM 630 O O . PHE A 1 81 ? -2.689 1.287 0.661 1.00 98.50 81 PHE A O 1
ATOM 637 N N . SER A 1 82 ? -0.689 1.966 -0.069 1.00 98.25 82 SER A N 1
ATOM 638 C CA . SER A 1 82 ? -1.019 3.394 0.033 1.00 98.25 82 SER A CA 1
ATOM 639 C C . SER A 1 82 ? -2.106 3.811 -0.966 1.00 98.25 82 SER A C 1
ATOM 641 O O . SER A 1 82 ? -3.050 4.516 -0.609 1.00 98.25 82 SER A O 1
ATOM 643 N N . VAL A 1 83 ? -2.050 3.299 -2.202 1.00 98.12 83 VAL A N 1
ATOM 644 C CA . VAL A 1 83 ? -3.122 3.515 -3.192 1.00 98.12 83 VAL A CA 1
ATOM 645 C C . VAL A 1 83 ? -4.430 2.845 -2.745 1.00 98.12 83 VAL A C 1
ATOM 647 O O . VAL A 1 83 ? -5.502 3.423 -2.903 1.00 98.12 83 VAL A O 1
ATOM 650 N N . LEU A 1 84 ? -4.358 1.674 -2.103 1.00 97.50 84 LEU A N 1
ATOM 651 C CA . LEU A 1 84 ? -5.510 1.022 -1.468 1.00 97.50 84 LEU A CA 1
ATOM 652 C C . LEU A 1 84 ? -6.095 1.890 -0.340 1.00 97.50 84 LEU A C 1
ATOM 654 O O . LEU A 1 84 ? -7.306 2.073 -0.273 1.00 97.50 84 LEU A O 1
ATOM 658 N N . MET A 1 85 ? -5.260 2.465 0.533 1.00 96.25 85 MET A N 1
ATOM 659 C CA . MET A 1 85 ? -5.707 3.394 1.581 1.00 96.25 85 MET A CA 1
ATOM 660 C C . MET A 1 85 ? -6.396 4.630 0.992 1.00 96.25 85 MET A C 1
ATOM 662 O O . MET A 1 85 ? -7.400 5.088 1.538 1.00 96.25 85 MET A O 1
ATOM 666 N N . TRP A 1 86 ? -5.885 5.147 -0.129 1.00 96.19 86 TRP A N 1
ATOM 667 C CA . TRP A 1 86 ? -6.522 6.236 -0.865 1.00 96.19 86 TRP A CA 1
ATOM 668 C C . TRP A 1 86 ? -7.904 5.836 -1.381 1.00 96.19 86 TRP A C 1
ATOM 670 O O . TRP A 1 86 ? -8.873 6.556 -1.158 1.00 96.19 86 TRP A O 1
ATOM 680 N N . GLU A 1 87 ? -8.009 4.672 -2.018 1.00 95.38 87 GLU A N 1
ATOM 681 C CA . GLU A 1 87 ? -9.266 4.127 -2.538 1.00 95.38 87 GLU A CA 1
ATOM 682 C C . GLU A 1 87 ? -10.296 3.912 -1.418 1.00 95.38 87 GLU A C 1
ATOM 684 O O . GLU A 1 87 ? -11.471 4.233 -1.588 1.00 95.38 87 GLU A O 1
ATOM 689 N N . LEU A 1 88 ? -9.858 3.453 -0.240 1.00 92.75 88 LEU A N 1
ATOM 690 C CA . LEU A 1 88 ? -10.715 3.332 0.941 1.00 92.75 88 LEU A CA 1
ATOM 691 C C . LEU A 1 88 ? -11.212 4.684 1.460 1.00 92.75 88 LEU A C 1
ATOM 693 O O . LEU A 1 88 ? -12.331 4.757 1.959 1.00 92.75 88 LEU A O 1
ATOM 697 N N . TRP A 1 89 ? -10.396 5.736 1.383 1.00 91.94 89 TRP A N 1
ATOM 698 C CA . TRP A 1 89 ? -10.771 7.062 1.87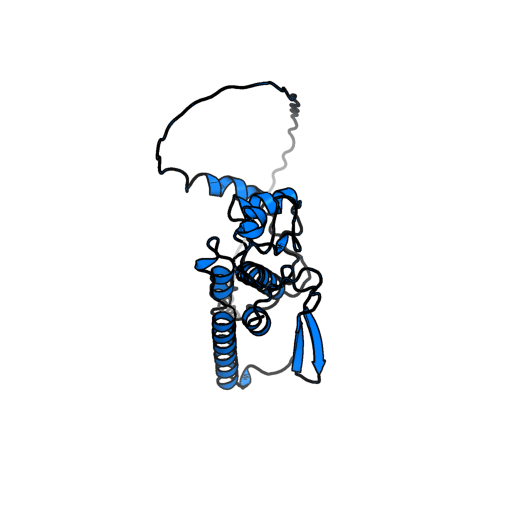5 1.00 91.94 89 TRP A CA 1
ATOM 699 C C . TRP A 1 89 ? -11.668 7.810 0.885 1.00 91.94 89 TRP A C 1
ATOM 701 O O . TRP A 1 89 ? -12.633 8.458 1.280 1.00 91.94 89 TRP A O 1
ATOM 711 N N . THR A 1 90 ? -11.392 7.719 -0.411 1.00 91.25 90 THR A N 1
ATOM 712 C CA . THR A 1 90 ? -12.171 8.441 -1.424 1.00 91.25 90 THR A CA 1
ATOM 713 C C . THR A 1 90 ? -13.389 7.652 -1.898 1.00 91.25 90 THR A C 1
ATOM 715 O O . THR A 1 90 ? -14.377 8.241 -2.338 1.00 91.25 90 THR A O 1
ATOM 718 N N . GLY A 1 91 ? -13.338 6.320 -1.827 1.00 91.31 91 GLY A N 1
ATOM 719 C CA . GLY A 1 91 ? -14.308 5.440 -2.472 1.00 91.31 91 GLY A CA 1
ATOM 720 C C . GLY A 1 91 ? -14.292 5.555 -4.001 1.00 91.31 91 GLY A C 1
ATOM 721 O O . GLY A 1 91 ? -15.306 5.248 -4.641 1.00 91.31 91 GLY A O 1
ATOM 722 N N . LEU A 1 92 ? -13.195 6.051 -4.583 1.00 92.56 92 LEU A N 1
ATOM 723 C CA . LEU A 1 92 ? -13.017 6.272 -6.018 1.00 92.56 92 LEU A CA 1
ATOM 724 C C . LEU A 1 92 ? -12.007 5.285 -6.603 1.00 92.56 92 LEU A C 1
ATOM 726 O O . LEU A 1 92 ? -11.086 4.843 -5.924 1.00 92.56 92 LEU A O 1
ATOM 730 N N . TYR A 1 93 ? -12.151 4.995 -7.897 1.00 93.81 93 TYR A N 1
ATOM 731 C CA . TYR A 1 93 ? -11.149 4.236 -8.638 1.00 93.81 93 TYR A CA 1
ATOM 732 C C . TYR A 1 93 ? -9.942 5.143 -8.952 1.00 93.81 93 TYR A C 1
ATOM 734 O O . TYR A 1 93 ? -10.150 6.248 -9.473 1.00 93.81 93 TYR A O 1
ATOM 742 N N . PRO A 1 94 ? -8.692 4.732 -8.667 1.00 95.38 94 PRO A N 1
ATOM 743 C CA . PRO A 1 94 ? -7.538 5.597 -8.878 1.00 95.38 94 PRO A CA 1
ATOM 744 C C . PRO A 1 94 ? -7.347 5.921 -10.364 1.00 95.38 94 PRO A C 1
ATOM 746 O O . PRO A 1 94 ? -7.331 5.030 -11.212 1.00 95.38 94 PRO A O 1
ATOM 749 N N . TYR A 1 95 ? -7.193 7.210 -10.675 1.00 95.25 95 TYR A N 1
ATOM 750 C CA . TYR A 1 95 ? -6.989 7.715 -12.039 1.00 95.25 95 TYR A CA 1
ATOM 751 C C . TYR A 1 95 ? -8.099 7.339 -13.044 1.00 95.25 95 TYR A C 1
ATOM 753 O O . TYR A 1 95 ? -7.811 7.154 -14.225 1.00 95.25 95 TYR A O 1
ATOM 761 N N . ALA A 1 96 ? -9.359 7.233 -12.600 1.00 91.06 96 ALA A N 1
ATOM 762 C CA . ALA A 1 96 ? -10.491 6.772 -13.418 1.00 91.06 96 ALA A CA 1
ATOM 763 C C . ALA A 1 96 ? -10.627 7.455 -14.797 1.00 91.06 96 ALA A C 1
ATOM 765 O O . ALA A 1 96 ? -11.021 6.809 -15.765 1.00 91.06 96 ALA A O 1
ATOM 766 N N . ASP A 1 97 ? -10.259 8.734 -14.898 1.00 90.94 97 ASP A N 1
ATOM 767 C CA . ASP A 1 97 ? -10.388 9.539 -16.119 1.00 90.94 97 ASP A CA 1
ATOM 768 C C . ASP A 1 97 ? -9.099 9.567 -16.977 1.00 90.94 97 ASP A C 1
ATOM 770 O O . ASP A 1 97 ? -8.967 10.368 -17.906 1.00 90.94 97 ASP A O 1
ATOM 774 N N . MET A 1 98 ? -8.117 8.707 -16.680 1.00 94.12 98 MET A N 1
ATOM 775 C CA . MET A 1 98 ? -6.818 8.673 -17.358 1.00 94.12 98 MET A CA 1
ATOM 776 C C . MET A 1 98 ? -6.610 7.384 -18.159 1.00 94.12 98 MET A C 1
ATOM 778 O O . MET A 1 98 ? -6.957 6.285 -17.739 1.00 94.12 98 MET A O 1
ATOM 782 N N . ARG A 1 99 ? -5.959 7.513 -19.320 1.00 94.31 99 ARG A N 1
ATOM 783 C CA . ARG A 1 99 ? -5.492 6.360 -20.104 1.00 94.31 99 ARG A CA 1
ATOM 784 C C . ARG A 1 99 ? -4.308 5.684 -19.416 1.00 94.31 99 ARG A C 1
ATOM 786 O O . ARG A 1 99 ? -3.452 6.367 -18.855 1.00 94.31 99 ARG A O 1
ATOM 793 N N . GLU A 1 100 ? -4.204 4.365 -19.557 1.00 91.00 100 GLU A N 1
ATOM 794 C CA . GLU A 1 100 ? -3.131 3.556 -18.961 1.00 91.00 100 GLU A CA 1
ATOM 795 C C . GLU A 1 100 ? -1.733 4.089 -19.291 1.00 91.00 100 GLU A C 1
ATOM 797 O O . GLU A 1 100 ? -0.907 4.254 -18.401 1.00 91.00 100 GLU A O 1
ATOM 802 N N . GLN A 1 101 ? -1.465 4.469 -20.542 1.00 92.44 101 GLN A N 1
ATOM 803 C CA . GLN A 1 101 ? -0.154 5.004 -20.928 1.00 92.44 101 GLN A CA 1
ATOM 804 C C . GLN A 1 101 ? 0.178 6.305 -20.182 1.00 92.44 101 GLN A C 1
ATOM 806 O O . GLN A 1 101 ? 1.335 6.541 -19.835 1.00 92.44 101 GLN A O 1
ATOM 811 N N . THR A 1 102 ? -0.834 7.135 -19.911 1.00 95.06 102 THR A N 1
ATOM 812 C CA . THR A 1 102 ? -0.680 8.378 -19.149 1.00 95.06 102 THR A CA 1
ATOM 813 C C . THR A 1 102 ? -0.398 8.083 -17.680 1.00 95.06 102 THR A C 1
ATOM 815 O O . THR A 1 102 ? 0.479 8.721 -17.102 1.00 95.06 102 THR A O 1
ATOM 818 N N . ILE A 1 103 ? -1.094 7.104 -17.092 1.00 94.69 103 ILE A N 1
ATOM 819 C CA . ILE A 1 103 ? -0.848 6.652 -15.715 1.00 94.69 103 ILE A CA 1
ATOM 820 C C . ILE A 1 103 ? 0.576 6.106 -15.609 1.00 94.69 103 ILE A C 1
ATOM 822 O O . ILE A 1 103 ? 1.349 6.577 -14.783 1.00 94.69 103 ILE A O 1
ATOM 826 N N . MET A 1 104 ? 0.955 5.184 -16.496 1.00 92.69 104 MET A N 1
ATOM 827 C CA . MET A 1 104 ? 2.279 4.564 -16.516 1.00 92.69 104 MET A CA 1
ATOM 828 C C . MET A 1 104 ? 3.389 5.612 -16.630 1.00 92.69 104 MET A C 1
ATOM 830 O O . MET A 1 104 ? 4.289 5.645 -15.797 1.00 92.69 104 MET A O 1
ATOM 834 N N . TYR A 1 105 ? 3.313 6.506 -17.621 1.00 93.69 105 TYR A N 1
ATOM 835 C CA . TYR A 1 105 ? 4.306 7.566 -17.807 1.00 93.69 105 TYR A CA 1
ATOM 836 C C . TYR A 1 105 ? 4.331 8.548 -16.627 1.00 93.69 105 TYR A C 1
ATOM 838 O O . TYR A 1 105 ? 5.401 8.949 -16.169 1.00 93.69 105 TYR A O 1
ATOM 846 N N . GLY A 1 106 ? 3.155 8.930 -16.124 1.00 95.69 106 GLY A N 1
ATOM 847 C CA . GLY A 1 106 ? 3.016 9.855 -15.008 1.00 95.69 106 GLY A CA 1
ATOM 848 C C . GLY A 1 106 ? 3.622 9.303 -13.721 1.00 95.69 106 GLY A C 1
ATOM 849 O O . GLY A 1 106 ? 4.416 9.987 -13.077 1.00 95.69 106 GLY A O 1
ATOM 850 N N . VAL A 1 107 ? 3.285 8.063 -13.364 1.00 95.12 107 VAL A N 1
ATOM 851 C CA . VAL A 1 107 ? 3.797 7.398 -12.158 1.00 95.12 107 VAL A CA 1
ATOM 852 C C . VAL A 1 107 ? 5.300 7.180 -12.286 1.00 95.12 107 VAL A C 1
ATOM 854 O O . VAL A 1 107 ? 6.040 7.540 -11.378 1.00 95.12 107 VAL A O 1
ATOM 857 N N . MET A 1 108 ? 5.755 6.664 -13.430 1.00 92.06 108 MET A N 1
ATOM 858 C CA . MET A 1 108 ? 7.149 6.275 -13.646 1.00 92.06 108 MET A CA 1
ATOM 859 C C . MET A 1 108 ? 8.121 7.458 -13.749 1.00 92.06 108 MET A C 1
ATOM 861 O O . MET A 1 108 ? 9.264 7.338 -13.325 1.00 92.06 108 MET A O 1
ATOM 865 N N . LEU A 1 109 ? 7.715 8.576 -14.366 1.00 91.31 109 LEU A N 1
ATOM 866 C CA . LEU A 1 109 ? 8.644 9.658 -14.734 1.00 91.31 109 LEU A CA 1
ATOM 867 C C . LEU A 1 109 ? 8.256 11.040 -14.208 1.00 91.31 109 LEU A C 1
ATOM 869 O O . LEU A 1 109 ? 9.060 11.970 -14.305 1.00 91.31 109 LEU A O 1
ATOM 873 N N . LYS A 1 110 ? 7.029 11.218 -13.710 1.00 93.25 110 LYS A N 1
ATOM 874 C CA . LYS A 1 110 ? 6.511 12.525 -13.268 1.00 93.25 110 LYS A CA 1
ATOM 875 C C . LYS A 1 110 ? 6.088 12.548 -11.803 1.00 93.25 110 LYS A C 1
ATOM 877 O O . LYS A 1 110 ? 5.595 13.578 -11.356 1.00 93.25 110 LYS A O 1
ATOM 882 N N . GLY A 1 111 ? 6.277 11.451 -11.067 1.00 94.00 111 GLY A N 1
ATOM 883 C CA . GLY A 1 111 ? 5.870 11.358 -9.666 1.00 94.00 111 GLY A CA 1
ATOM 884 C C . GLY A 1 111 ? 4.357 11.481 -9.476 1.00 94.00 111 GLY A C 1
ATOM 885 O O . GLY A 1 111 ? 3.913 11.952 -8.434 1.00 94.00 111 GLY A O 1
ATOM 886 N N . LEU A 1 112 ? 3.556 11.095 -10.479 1.00 95.94 112 LEU A N 1
ATOM 887 C CA . LEU A 1 112 ? 2.096 11.126 -10.380 1.00 95.94 112 LEU A CA 1
ATOM 888 C C . LEU A 1 112 ? 1.636 10.269 -9.193 1.00 95.94 112 LEU A C 1
ATOM 890 O O . LEU A 1 112 ? 2.115 9.146 -9.009 1.00 95.94 112 LEU A O 1
ATOM 894 N N . ARG A 1 113 ? 0.709 10.812 -8.405 1.00 96.75 113 ARG A N 1
ATOM 895 C CA . ARG A 1 113 ? 0.010 10.143 -7.302 1.00 96.75 113 ARG A CA 1
ATOM 896 C C . ARG A 1 113 ? -1.479 10.503 -7.372 1.00 96.75 113 ARG A C 1
ATOM 898 O O . ARG A 1 113 ? -1.804 11.526 -7.977 1.00 96.75 113 ARG A O 1
ATOM 905 N N . PRO A 1 114 ? -2.381 9.698 -6.788 1.00 94.94 114 PRO A N 1
ATOM 906 C CA . PRO A 1 114 ? -3.784 10.071 -6.661 1.00 94.94 114 PRO A CA 1
ATOM 907 C C . PRO A 1 114 ? -3.947 11.364 -5.848 1.00 94.94 114 PRO A C 1
ATOM 909 O O . PRO A 1 114 ? -3.245 11.571 -4.856 1.00 94.94 114 PRO A O 1
ATOM 912 N N . ASP A 1 115 ? -4.887 12.220 -6.250 1.00 92.19 115 ASP A N 1
ATOM 913 C CA . ASP A 1 115 ? -5.140 13.493 -5.570 1.00 92.19 115 ASP A CA 1
ATOM 914 C C . ASP A 1 115 ? -5.670 13.262 -4.152 1.00 92.19 115 ASP A C 1
ATOM 916 O O . ASP A 1 115 ? -6.684 12.591 -3.949 1.00 92.19 115 ASP A O 1
ATOM 920 N N . LEU A 1 116 ? -4.995 13.827 -3.150 1.00 89.56 116 LEU A N 1
ATOM 921 C CA . LEU A 1 116 ? -5.447 13.742 -1.765 1.00 89.56 116 LEU A CA 1
ATOM 922 C C . LEU A 1 116 ? -6.646 14.681 -1.557 1.00 89.56 116 LEU A C 1
ATOM 924 O O . LEU A 1 116 ? -6.515 15.875 -1.833 1.00 89.56 116 LEU A O 1
ATOM 928 N N . PRO A 1 117 ? -7.790 14.193 -1.045 1.00 83.44 117 PRO A N 1
ATOM 929 C CA . PRO A 1 117 ? -8.891 15.077 -0.680 1.00 83.44 117 PRO A CA 1
ATOM 930 C C . PRO A 1 117 ? -8.455 16.034 0.436 1.00 83.44 117 PRO A C 1
ATOM 932 O O . PRO A 1 117 ? -7.590 15.704 1.256 1.00 83.44 117 PRO A O 1
ATOM 935 N N . GLU A 1 118 ? -9.030 17.236 0.438 1.00 77.25 118 GLU A N 1
ATOM 936 C CA . GLU A 1 118 ? -8.814 18.224 1.495 1.00 77.25 118 GLU A CA 1
ATOM 937 C C . GLU A 1 118 ? -9.314 17.663 2.831 1.00 77.25 118 GLU A C 1
ATOM 939 O O . GLU A 1 118 ? -10.330 16.967 2.894 1.00 77.25 118 GLU A O 1
ATOM 944 N N . GLU A 1 119 ? -8.566 17.931 3.899 1.00 68.25 119 GLU A N 1
ATOM 945 C CA . GLU A 1 119 ? -9.066 17.713 5.251 1.00 68.25 119 GLU A CA 1
ATOM 946 C C . GLU A 1 119 ? -10.202 18.722 5.425 1.00 68.25 119 GLU A C 1
ATOM 948 O O . GLU A 1 119 ? -9.949 19.924 5.382 1.00 68.25 119 GLU A O 1
ATOM 953 N N . GLU A 1 120 ? -11.457 18.269 5.524 1.00 58.69 120 GLU A N 1
ATOM 954 C CA . GLU A 1 120 ? -12.538 19.167 5.935 1.00 58.69 120 GLU A CA 1
ATOM 955 C C . GLU A 1 120 ? -12.214 19.637 7.356 1.00 58.69 120 GLU A C 1
ATOM 957 O O . GLU A 1 120 ? -12.521 18.968 8.345 1.00 58.69 120 GLU A O 1
ATOM 962 N N . GLU A 1 121 ? -11.552 20.788 7.456 1.00 45.12 121 GLU A N 1
ATOM 963 C CA . GLU A 1 121 ? -11.529 21.583 8.667 1.00 45.12 121 GLU A CA 1
ATOM 964 C C . GLU A 1 121 ? -12.993 21.848 9.004 1.00 45.12 121 GLU A C 1
ATOM 966 O O . GLU A 1 121 ? -13.728 22.446 8.213 1.00 45.12 121 GLU A O 1
ATOM 971 N N . SER A 1 122 ? -13.447 21.302 10.133 1.00 43.72 122 SER A N 1
ATOM 972 C CA . SER A 1 122 ? -14.804 21.497 10.622 1.00 43.72 122 SER A CA 1
ATOM 973 C C . SER A 1 122 ? -15.120 22.986 10.550 1.00 43.72 122 SER A C 1
ATOM 975 O O . SER A 1 122 ? -14.537 23.769 11.304 1.00 43.72 122 SER A O 1
ATOM 977 N N . ALA A 1 123 ? -15.996 23.385 9.625 1.00 39.66 123 ALA A N 1
ATOM 978 C CA . ALA A 1 123 ? -16.415 24.770 9.521 1.00 39.66 123 ALA A CA 1
ATOM 979 C C . ALA A 1 123 ? -16.853 25.225 10.924 1.00 39.66 123 ALA A C 1
ATOM 981 O O . ALA A 1 123 ? -17.644 24.508 11.553 1.00 39.66 123 ALA A O 1
ATOM 982 N N . PRO A 1 124 ? -16.349 26.358 11.452 1.00 40.19 124 PRO A N 1
ATOM 983 C CA . PRO A 1 124 ? -16.843 26.864 12.719 1.00 40.19 124 PRO A CA 1
ATOM 984 C C . PRO A 1 124 ? -18.355 27.026 12.577 1.00 40.19 124 PRO A C 1
ATOM 986 O O . PRO A 1 124 ? -18.839 27.577 11.583 1.00 40.19 124 PRO A O 1
ATOM 989 N N . GLY A 1 125 ? -19.084 26.427 13.522 1.00 40.31 125 GLY A N 1
ATOM 990 C CA . GLY A 1 125 ? -20.535 26.315 13.486 1.00 40.31 125 GLY A CA 1
ATOM 991 C C . GLY A 1 125 ? -21.165 27.639 13.082 1.00 40.31 125 GLY A C 1
ATOM 992 O O . GLY A 1 125 ? -20.791 28.694 13.595 1.00 40.31 125 GLY A O 1
ATOM 993 N N . ARG A 1 126 ? -22.106 27.583 12.133 1.00 40.38 126 ARG A N 1
ATOM 994 C CA . ARG A 1 126 ? -22.968 28.724 11.830 1.00 40.38 126 ARG A CA 1
ATOM 995 C C . ARG A 1 126 ? -23.570 29.188 13.151 1.00 40.38 126 ARG A C 1
ATOM 997 O O . ARG A 1 126 ? -24.394 28.478 13.721 1.00 40.38 126 ARG A O 1
ATOM 1004 N N . GLY A 1 127 ? -23.122 30.345 13.632 1.00 35.94 127 GLY A N 1
ATOM 1005 C CA . GLY A 1 127 ? -23.799 31.059 14.696 1.00 35.94 127 GLY A CA 1
ATOM 1006 C C . GLY A 1 127 ? -25.225 31.308 14.232 1.00 35.94 127 GLY A C 1
ATOM 1007 O O . GLY A 1 127 ? -25.456 32.020 13.256 1.00 35.94 127 GLY A O 1
ATOM 1008 N N . GLU A 1 128 ? -26.175 30.660 14.892 1.00 42.94 128 GLU A N 1
ATOM 1009 C CA . GLU A 1 128 ? -27.556 31.104 14.888 1.00 42.94 128 GLU A CA 1
ATOM 1010 C C . GLU A 1 128 ? -27.595 32.438 15.641 1.00 42.94 128 GLU A C 1
ATOM 1012 O O . GLU A 1 128 ? -27.783 32.480 16.852 1.00 42.94 128 GLU A O 1
ATOM 1017 N N . GLU A 1 129 ? -27.383 33.544 14.930 1.00 41.06 129 GLU A N 1
ATOM 1018 C CA . GLU A 1 129 ? -27.825 34.852 15.404 1.00 41.06 129 GLU A CA 1
ATOM 1019 C C . GLU A 1 129 ? -29.223 35.107 14.847 1.00 41.06 129 GLU A C 1
ATOM 1021 O O . GLU A 1 129 ? -29.437 35.512 13.703 1.00 41.06 129 GLU A O 1
ATOM 1026 N N . THR A 1 130 ? -30.207 34.798 15.684 1.00 36.72 130 THR A N 1
ATOM 1027 C CA . THR A 1 130 ? -31.598 35.168 15.478 1.00 36.72 130 THR A CA 1
ATOM 1028 C C . THR A 1 130 ? -31.788 36.669 15.699 1.00 36.72 130 THR A C 1
ATOM 1030 O O . THR A 1 130 ? -31.564 37.173 16.796 1.00 36.72 130 THR A O 1
ATOM 1033 N N . SER A 1 131 ? -32.323 37.326 14.667 1.00 38.84 131 SER A N 1
ATOM 1034 C CA . SER A 1 131 ? -33.228 38.487 14.696 1.00 38.84 131 SER A CA 1
ATOM 1035 C C . SER A 1 131 ? -32.787 39.788 15.386 1.00 38.84 131 SER A C 1
ATOM 1037 O O . SER A 1 131 ? -32.766 39.899 16.608 1.00 38.84 131 SER A O 1
ATOM 1039 N N . GLY A 1 132 ? -32.669 40.842 14.573 1.00 31.25 132 GLY A N 1
ATOM 1040 C CA . GLY A 1 132 ? -32.714 42.240 14.999 1.00 31.25 132 GLY A CA 1
ATOM 1041 C C . GLY A 1 132 ? -33.181 43.149 13.859 1.00 31.25 132 GLY A C 1
ATOM 1042 O O . GLY A 1 132 ? -32.421 43.461 12.955 1.00 31.25 132 GLY A O 1
ATOM 1043 N N . SER A 1 133 ? -34.459 43.519 13.908 1.00 34.78 133 SER A N 1
ATOM 1044 C CA . SER A 1 133 ? -35.203 44.454 13.049 1.00 34.78 133 SER A CA 1
ATOM 1045 C C . SER A 1 133 ? -34.482 45.771 12.702 1.00 34.78 133 SER A C 1
ATOM 1047 O O . SER A 1 133 ? -33.888 46.396 13.575 1.00 34.78 133 SER A O 1
ATOM 1049 N N . GLY A 1 134 ? -34.688 46.283 11.480 1.00 30.95 134 GLY A N 1
ATOM 1050 C CA . GLY A 1 134 ? -34.408 47.682 11.123 1.00 30.95 134 GLY A CA 1
ATOM 1051 C C . GLY A 1 134 ? -34.793 48.026 9.679 1.00 30.95 134 GLY A C 1
ATOM 1052 O O . GLY A 1 134 ? -34.241 47.465 8.744 1.00 30.95 134 GLY A O 1
ATOM 1053 N N . ALA A 1 135 ? -35.770 48.916 9.515 1.00 32.88 135 ALA A N 1
ATOM 1054 C CA . ALA A 1 135 ? -36.436 49.298 8.268 1.00 32.88 135 ALA A CA 1
ATOM 1055 C C . ALA A 1 135 ? -35.717 50.402 7.455 1.00 32.88 135 ALA A C 1
ATOM 1057 O O . ALA A 1 135 ? -34.954 51.175 8.027 1.00 32.88 135 ALA A O 1
ATOM 1058 N N . GLY A 1 136 ? -36.103 50.567 6.176 1.00 29.91 136 GLY A N 1
ATOM 1059 C CA . GLY A 1 136 ? -36.230 51.899 5.549 1.00 29.91 136 GLY A CA 1
ATOM 1060 C C . GLY A 1 136 ? -35.680 52.112 4.124 1.00 29.91 136 GLY A C 1
ATOM 1061 O O . GLY A 1 136 ? -34.473 52.055 3.932 1.00 29.91 136 GLY A O 1
ATOM 1062 N N . GLY A 1 137 ? -36.588 52.486 3.200 1.00 30.62 137 GLY A N 1
ATOM 1063 C CA . GLY A 1 137 ? -36.391 53.358 2.010 1.00 30.62 137 GLY A CA 1
ATOM 1064 C C . GLY A 1 137 ? -35.883 52.691 0.717 1.00 30.62 137 GLY A C 1
ATOM 1065 O O . GLY A 1 137 ? -34.817 52.095 0.736 1.00 30.62 137 GLY A O 1
ATOM 1066 N N . GLU A 1 138 ? -36.648 52.601 -0.389 1.00 33.19 138 GLU A N 1
ATOM 1067 C CA . GLU A 1 138 ? -36.965 53.658 -1.402 1.00 33.19 138 GLU A CA 1
ATOM 1068 C C . GLU A 1 138 ? -35.698 54.177 -2.121 1.00 33.19 138 GLU A C 1
ATOM 1070 O O . GLU A 1 138 ? -34.720 54.479 -1.455 1.00 33.19 138 GLU A O 1
ATOM 1075 N N . GLU A 1 139 ? -35.533 54.319 -3.442 1.00 33.41 139 GLU A N 1
ATOM 1076 C CA . GLU A 1 139 ? -36.312 54.310 -4.698 1.00 33.41 139 GLU A CA 1
ATOM 1077 C C . GLU A 1 139 ? -35.276 54.037 -5.831 1.00 33.41 139 GLU A C 1
ATOM 1079 O O . GLU A 1 139 ? -34.103 54.364 -5.681 1.00 33.41 139 GLU A O 1
ATOM 1084 N N . GLY A 1 140 ? -35.586 53.366 -6.946 1.00 28.75 140 GLY A N 1
ATOM 1085 C CA . GLY A 1 140 ? -35.985 54.030 -8.197 1.00 28.75 140 GLY A CA 1
ATOM 1086 C C . GLY A 1 140 ? -34.960 53.798 -9.333 1.00 28.75 140 GLY A C 1
ATOM 1087 O O . GLY A 1 140 ? -33.765 53.706 -9.077 1.00 28.75 140 GLY A O 1
ATOM 1088 N N . GLY A 1 141 ? -35.409 53.710 -10.596 1.00 29.77 141 GLY A N 1
ATOM 1089 C CA . GLY A 1 141 ? -34.535 53.979 -11.759 1.00 29.77 141 GLY A CA 1
ATOM 1090 C C . GLY A 1 141 ? -34.417 52.919 -12.867 1.00 29.77 141 GLY A C 1
ATOM 1091 O O . GLY A 1 141 ? -33.470 52.151 -12.929 1.00 29.77 141 GLY A O 1
ATOM 1092 N N . SER A 1 142 ? -35.385 52.972 -13.779 1.00 28.97 142 SER A N 1
ATOM 1093 C CA . SER A 1 142 ? -35.464 52.518 -15.179 1.00 28.97 142 SER A CA 1
ATOM 1094 C C . SER A 1 142 ? -34.232 52.035 -15.990 1.00 28.97 142 SER A C 1
ATOM 1096 O O . SER A 1 142 ? -33.203 52.696 -16.047 1.00 28.97 142 SER A O 1
ATOM 1098 N N . ALA A 1 143 ? -34.539 51.049 -16.849 1.00 32.12 143 ALA A N 1
ATOM 1099 C CA . ALA A 1 143 ? -34.302 50.974 -18.307 1.00 32.12 143 ALA A CA 1
ATOM 1100 C C . ALA A 1 143 ? -32.877 50.848 -18.889 1.00 32.12 143 ALA A C 1
ATOM 1102 O O . ALA A 1 143 ? -31.996 51.663 -18.656 1.00 32.12 143 ALA A O 1
ATOM 1103 N N . GLY A 1 144 ? -32.726 49.905 -19.833 1.00 30.30 144 GLY A N 1
ATOM 1104 C CA . GLY A 1 144 ? -31.608 49.910 -20.782 1.00 30.30 144 GLY A CA 1
ATOM 1105 C C . GLY A 1 144 ? -31.409 48.615 -21.571 1.00 30.30 144 GLY A C 1
ATOM 1106 O O . GLY A 1 144 ? -30.526 47.827 -21.264 1.00 30.30 144 GLY A O 1
ATOM 1107 N N . ARG A 1 145 ? -32.209 48.405 -22.623 1.00 31.27 145 ARG A N 1
ATOM 1108 C CA . ARG A 1 145 ? -31.911 47.480 -23.737 1.00 31.27 145 ARG A CA 1
ATOM 1109 C C . ARG A 1 145 ? -30.566 47.837 -24.390 1.00 31.27 145 ARG A C 1
ATOM 1111 O O . ARG A 1 145 ? -30.380 49.004 -24.707 1.00 31.27 145 ARG A O 1
ATOM 1118 N N . ALA A 1 146 ? -29.774 46.842 -24.796 1.00 31.06 146 ALA A N 1
ATOM 1119 C CA . ALA A 1 146 ? -29.057 46.846 -26.080 1.00 31.06 146 ALA A CA 1
ATOM 1120 C C . ALA A 1 146 ? -28.524 45.447 -26.430 1.00 31.06 146 ALA A C 1
ATOM 1122 O O . ALA A 1 146 ? -28.448 44.554 -25.596 1.00 31.06 146 ALA A O 1
ATOM 1123 N N . ARG A 1 147 ? -28.241 45.267 -27.715 1.00 29.72 147 ARG A N 1
ATOM 1124 C CA . ARG A 1 147 ? -28.202 44.036 -28.506 1.00 29.72 147 ARG A CA 1
ATOM 1125 C C . ARG A 1 147 ? -26.859 43.977 -29.256 1.00 29.72 147 ARG A C 1
ATOM 1127 O O . ARG A 1 147 ? -26.328 45.031 -29.576 1.00 29.72 147 ARG A O 1
ATOM 1134 N N . ALA A 1 148 ? -26.497 42.768 -29.696 1.00 29.92 148 ALA A N 1
ATOM 1135 C CA . ALA A 1 148 ? 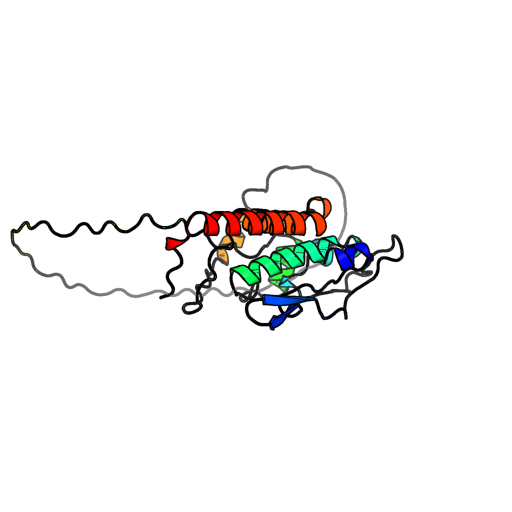-25.745 42.433 -30.922 1.00 29.92 148 ALA A CA 1
ATOM 1136 C C . ALA A 1 148 ? -24.198 42.410 -30.929 1.00 29.92 148 ALA A C 1
ATOM 1138 O O . ALA A 1 148 ? -23.535 43.246 -30.332 1.00 29.92 148 ALA A O 1
ATOM 1139 N N . GLY A 1 149 ? -23.689 41.470 -31.748 1.00 28.59 149 GLY A N 1
ATOM 1140 C CA . GLY A 1 149 ? -22.327 41.385 -32.308 1.00 28.59 149 GLY A CA 1
ATOM 1141 C C . GLY A 1 149 ? -21.603 40.095 -31.889 1.00 28.59 149 GLY A C 1
ATOM 1142 O O . GLY A 1 149 ? -21.055 40.065 -30.802 1.00 28.59 149 GLY A O 1
ATOM 1143 N N . ALA A 1 150 ? -21.750 38.929 -32.532 1.00 28.45 150 ALA A N 1
ATOM 1144 C CA . ALA A 1 150 ? -21.368 38.500 -33.892 1.00 28.45 150 ALA A CA 1
ATOM 1145 C C . ALA A 1 150 ? -19.852 38.284 -34.116 1.00 28.45 150 ALA A C 1
ATOM 1147 O O . ALA A 1 150 ? -19.079 39.225 -33.983 1.00 28.45 150 ALA A O 1
ATOM 1148 N N . SER A 1 151 ? -19.523 37.069 -34.605 1.00 27.75 151 SER A N 1
ATOM 1149 C CA . SER A 1 151 ? -18.305 36.625 -35.335 1.00 27.75 151 SER A CA 1
ATOM 1150 C C . SER A 1 151 ? -16.965 36.687 -34.570 1.00 27.75 151 SER A C 1
ATOM 1152 O O . SER A 1 151 ? -16.769 37.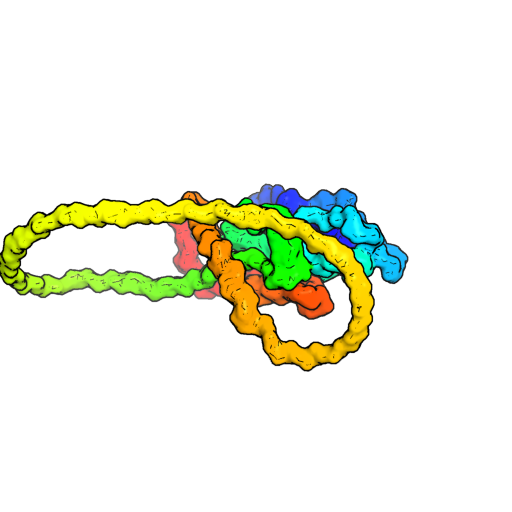559 -33.745 1.00 27.75 151 SER A O 1
ATOM 1154 N N . SER A 1 152 ? -15.995 35.787 -34.740 1.00 35.69 152 SER A N 1
ATOM 1155 C CA . SER A 1 152 ? -15.562 35.075 -35.945 1.00 35.69 152 SER A CA 1
ATOM 1156 C C . SER A 1 152 ? -14.786 33.789 -35.620 1.00 35.69 152 SER A C 1
ATOM 1158 O O . SER A 1 152 ? -14.208 33.630 -34.548 1.00 35.69 152 SER A O 1
ATOM 1160 N N . GLU A 1 153 ? -14.771 32.909 -36.615 1.00 30.03 153 GLU A N 1
ATOM 1161 C CA . GLU A 1 153 ? -14.022 31.662 -36.758 1.00 30.03 153 GLU A CA 1
ATOM 1162 C C . GLU A 1 153 ? -12.494 31.836 -36.683 1.00 30.03 153 GLU A C 1
ATOM 1164 O O . GLU A 1 153 ? -11.970 32.907 -36.984 1.00 30.03 153 GLU A O 1
ATOM 1169 N N . SER A 1 154 ? -11.782 30.739 -36.396 1.00 31.30 154 SER A N 1
ATOM 1170 C CA . SER A 1 154 ? -10.542 30.375 -37.099 1.00 31.30 154 SER A CA 1
ATOM 1171 C C . SER A 1 154 ? -10.099 28.959 -36.709 1.00 31.30 154 SER A C 1
ATOM 1173 O O . SER A 1 154 ? -9.657 28.702 -35.590 1.00 31.30 154 SER A O 1
ATOM 1175 N N . SER A 1 155 ? -10.253 28.031 -37.654 1.00 28.69 155 SER A N 1
ATOM 1176 C CA . SER A 1 155 ? -9.587 26.730 -37.679 1.00 28.69 155 SER A CA 1
ATOM 1177 C C . SER A 1 155 ? -8.127 26.890 -38.104 1.00 28.69 155 SER A C 1
ATOM 1179 O O . SER A 1 155 ? -7.842 27.625 -39.045 1.00 28.69 155 SER A O 1
ATOM 1181 N N . ALA A 1 156 ? -7.221 26.109 -37.516 1.00 32.03 156 ALA A N 1
ATOM 1182 C CA . ALA A 1 156 ? -5.941 25.801 -38.148 1.00 32.03 156 ALA A CA 1
ATOM 1183 C C . ALA A 1 156 ? -5.487 24.378 -37.793 1.00 32.03 156 ALA A C 1
ATOM 1185 O O . ALA A 1 156 ? -4.935 24.100 -36.732 1.00 32.03 156 ALA A O 1
ATOM 1186 N N . THR A 1 157 ? -5.753 23.480 -38.733 1.00 27.86 157 THR A N 1
ATOM 1187 C CA . THR A 1 157 ? -5.114 22.180 -38.937 1.00 27.86 157 THR A CA 1
ATOM 1188 C C . THR A 1 157 ? -3.727 22.420 -39.533 1.00 27.86 157 THR A C 1
ATOM 1190 O O . THR A 1 157 ? -3.657 23.158 -40.509 1.00 27.86 157 THR A O 1
ATOM 1193 N N . THR A 1 158 ? -2.645 21.794 -39.054 1.00 30.42 158 THR A N 1
ATOM 1194 C CA . THR A 1 158 ? -1.405 21.593 -39.847 1.00 30.42 158 THR A CA 1
ATOM 1195 C C . THR A 1 158 ? -0.565 20.435 -39.281 1.00 30.42 158 THR A C 1
ATOM 1197 O O . THR A 1 158 ? 0.050 20.533 -38.227 1.00 30.42 158 THR A O 1
ATOM 1200 N N . THR A 1 159 ? -0.652 19.319 -40.009 1.00 29.36 159 THR A N 1
ATOM 1201 C CA . THR A 1 159 ? 0.359 18.318 -40.414 1.00 29.36 159 THR A CA 1
ATOM 1202 C C . THR A 1 159 ? 1.593 17.970 -39.566 1.00 29.36 159 THR A C 1
ATOM 1204 O O . THR A 1 159 ? 2.450 18.789 -39.255 1.00 29.36 159 THR A O 1
ATOM 1207 N N . VAL A 1 160 ? 1.724 16.648 -39.416 1.00 32.38 160 VAL A N 1
ATOM 1208 C CA . VAL A 1 160 ? 2.915 15.803 -39.223 1.00 32.38 160 VAL A CA 1
ATOM 1209 C C . VAL A 1 160 ? 4.054 16.054 -40.223 1.00 32.38 160 VAL A C 1
ATOM 1211 O O . VAL A 1 160 ? 3.805 16.223 -41.415 1.00 32.38 160 VAL A O 1
ATOM 1214 N N . ALA A 1 161 ? 5.298 15.912 -39.750 1.00 30.12 161 ALA A N 1
ATOM 1215 C CA . ALA A 1 161 ? 6.467 15.574 -40.563 1.00 30.12 161 ALA A CA 1
ATOM 1216 C C . ALA A 1 161 ? 7.446 14.698 -39.758 1.00 30.12 161 ALA A C 1
ATOM 1218 O O . ALA A 1 161 ? 7.687 14.941 -38.577 1.00 30.12 161 ALA A O 1
ATOM 1219 N N . ALA A 1 162 ? 7.981 13.674 -40.422 1.00 30.38 162 ALA A N 1
ATOM 1220 C CA . ALA A 1 162 ? 8.965 12.717 -39.930 1.00 30.38 162 ALA A CA 1
ATOM 1221 C C . ALA A 1 162 ? 10.338 12.961 -40.586 1.00 30.38 162 ALA A C 1
ATOM 1223 O O . ALA A 1 162 ? 10.393 13.300 -41.765 1.00 30.38 162 ALA A O 1
ATOM 1224 N N . ALA A 1 163 ? 11.414 12.740 -39.828 1.00 32.44 163 ALA A N 1
ATOM 1225 C CA . ALA A 1 163 ? 12.806 12.462 -40.229 1.00 32.44 163 ALA A CA 1
ATOM 1226 C C . ALA A 1 163 ? 13.542 12.059 -38.924 1.00 32.44 163 ALA A C 1
ATOM 1228 O O . ALA A 1 163 ? 13.207 12.608 -37.878 1.00 32.44 163 ALA A O 1
ATOM 1229 N N . GLY A 1 164 ? 14.465 11.103 -38.812 1.00 27.28 164 GLY A N 1
ATOM 1230 C CA . GLY A 1 164 ? 15.400 10.508 -39.764 1.00 27.28 164 GLY A CA 1
ATOM 1231 C C . GLY A 1 164 ? 16.829 10.659 -39.201 1.00 27.28 164 GLY A C 1
ATOM 1232 O O . GLY A 1 164 ? 17.370 11.752 -39.275 1.00 27.28 164 GLY A O 1
ATOM 1233 N N . ASP A 1 165 ? 17.351 9.575 -38.614 1.00 29.50 165 ASP A N 1
ATOM 1234 C CA . ASP A 1 165 ? 18.751 9.100 -38.489 1.00 29.50 165 ASP A CA 1
ATOM 1235 C C . ASP A 1 165 ? 19.919 9.937 -37.876 1.00 29.50 165 ASP A C 1
ATOM 1237 O O . ASP A 1 165 ? 20.394 10.917 -38.436 1.00 29.50 165 ASP A O 1
ATOM 1241 N N . ASP A 1 166 ? 20.447 9.370 -36.770 1.00 27.11 166 ASP A N 1
ATOM 1242 C CA . ASP A 1 166 ? 21.843 8.929 -36.488 1.00 27.11 166 ASP A CA 1
ATOM 1243 C C . ASP A 1 166 ? 22.994 9.876 -36.009 1.00 27.11 166 ASP A C 1
ATOM 1245 O O . ASP A 1 166 ? 23.152 11.020 -36.422 1.00 27.11 166 ASP A O 1
ATOM 1249 N N . VAL A 1 167 ? 23.860 9.256 -35.177 1.00 30.31 167 VAL A N 1
ATOM 1250 C CA . VAL A 1 167 ? 25.294 9.489 -34.862 1.00 30.31 167 VAL A CA 1
ATOM 1251 C C . VAL A 1 167 ? 25.749 10.435 -33.707 1.00 30.31 167 VAL A C 1
ATOM 1253 O O . VAL A 1 167 ? 25.884 11.644 -33.840 1.00 30.31 167 VAL A O 1
ATOM 1256 N N . THR A 1 168 ? 26.155 9.770 -32.605 1.00 30.00 168 THR A N 1
ATOM 1257 C CA . THR A 1 168 ? 27.316 9.951 -31.675 1.00 30.00 168 THR A CA 1
ATOM 1258 C C . THR A 1 168 ? 27.571 11.226 -30.840 1.00 30.00 168 THR A C 1
ATOM 1260 O O . THR A 1 168 ? 27.750 12.311 -31.372 1.00 30.00 168 THR A O 1
ATOM 1263 N N . GLY A 1 169 ? 27.893 11.007 -29.547 1.00 25.98 169 GLY A N 1
ATOM 1264 C CA . GLY A 1 169 ? 29.141 11.526 -28.945 1.00 25.98 169 GLY A CA 1
ATOM 1265 C C . GLY A 1 169 ? 29.082 12.576 -27.814 1.00 25.98 169 GLY A C 1
ATOM 1266 O O . GLY A 1 169 ? 29.158 13.764 -28.077 1.00 25.98 169 GLY A O 1
ATOM 1267 N N . THR A 1 170 ? 29.173 12.095 -26.564 1.00 26.95 170 THR A N 1
ATOM 1268 C CA . THR A 1 170 ? 30.036 12.612 -25.464 1.00 26.95 170 THR A CA 1
ATOM 1269 C C . THR A 1 170 ? 29.677 13.869 -24.624 1.00 26.95 170 THR A C 1
ATOM 1271 O O . THR A 1 170 ? 29.547 14.988 -25.097 1.00 26.95 170 THR A O 1
ATOM 1274 N N . SER A 1 171 ? 29.759 13.628 -23.301 1.00 28.39 171 SER A N 1
ATOM 1275 C CA . SER A 1 171 ? 30.119 14.482 -22.144 1.00 28.39 171 SER A CA 1
ATOM 1276 C C . SER A 1 171 ? 29.120 15.455 -21.492 1.00 28.39 171 SER A C 1
ATOM 1278 O O . SER A 1 171 ? 28.767 16.494 -22.028 1.00 28.39 171 SER A O 1
ATOM 1280 N N . ALA A 1 172 ? 28.794 15.093 -20.243 1.00 30.08 172 ALA A N 1
ATOM 1281 C CA . ALA A 1 172 ? 28.862 15.866 -18.996 1.00 30.08 172 ALA A CA 1
ATOM 1282 C C . ALA A 1 172 ? 28.486 17.361 -18.988 1.00 30.08 172 ALA A C 1
ATOM 1284 O O . ALA A 1 172 ? 29.197 18.214 -19.507 1.00 30.08 172 ALA A O 1
ATOM 1285 N N . GLY A 1 173 ? 27.473 17.678 -18.179 1.00 26.83 173 GLY A N 1
ATOM 1286 C CA . GLY A 1 173 ? 27.216 19.024 -17.676 1.00 26.83 173 GLY A CA 1
ATOM 1287 C C . GLY A 1 173 ? 26.094 19.013 -16.644 1.00 26.83 173 GLY A C 1
ATOM 1288 O O . GLY A 1 173 ? 24.922 18.948 -16.998 1.00 26.83 173 GLY A O 1
ATOM 1289 N N . ALA A 1 174 ? 26.458 19.044 -15.362 1.00 30.88 174 ALA A N 1
ATOM 1290 C CA . ALA A 1 174 ? 25.537 19.273 -14.259 1.00 30.88 174 ALA A CA 1
ATOM 1291 C C . ALA A 1 174 ? 24.943 20.687 -14.361 1.00 30.88 174 ALA A C 1
ATOM 1293 O O . ALA A 1 174 ? 25.675 21.661 -14.514 1.00 30.88 174 ALA A O 1
ATOM 1294 N N . GLY A 1 175 ? 23.622 20.796 -14.240 1.00 27.53 175 GLY A N 1
ATOM 1295 C CA . GLY A 1 175 ? 22.912 22.069 -14.234 1.00 27.53 175 GLY A CA 1
ATOM 1296 C C . GLY A 1 175 ? 21.626 21.941 -13.437 1.00 27.53 175 GLY A C 1
ATOM 1297 O O . GLY A 1 175 ? 20.599 21.516 -13.956 1.00 27.53 175 GLY A O 1
ATOM 1298 N N . ALA A 1 176 ? 21.711 22.272 -12.151 1.00 35.66 176 ALA A N 1
ATOM 1299 C CA . ALA A 1 176 ? 20.567 22.471 -11.279 1.00 35.66 176 ALA A CA 1
ATOM 1300 C C . ALA A 1 176 ? 19.686 23.598 -11.843 1.00 35.66 176 ALA A C 1
ATOM 1302 O O . ALA A 1 176 ? 20.145 24.725 -12.003 1.00 35.66 176 ALA A O 1
ATOM 1303 N N . GLY A 1 177 ? 18.426 23.296 -12.154 1.00 32.09 177 GLY A N 1
ATOM 1304 C CA . GLY A 1 177 ? 17.499 24.297 -12.682 1.00 32.09 177 GLY A CA 1
ATOM 1305 C C . GLY A 1 177 ? 16.310 23.667 -13.387 1.00 32.09 177 GLY A C 1
ATOM 1306 O O . GLY A 1 177 ? 16.215 23.715 -14.606 1.00 32.09 177 GLY A O 1
ATOM 1307 N N . GLY A 1 178 ? 15.404 23.040 -12.637 1.00 28.70 178 GLY A N 1
ATOM 1308 C CA . GLY A 1 178 ? 14.247 22.391 -13.259 1.00 28.70 178 GLY A CA 1
ATOM 1309 C C . GLY A 1 178 ? 13.120 21.986 -12.318 1.00 28.70 178 GLY A C 1
ATOM 1310 O O . GLY A 1 178 ? 12.323 21.137 -12.686 1.00 28.70 178 GLY A O 1
ATOM 1311 N N . ALA A 1 179 ? 13.035 22.551 -11.111 1.00 33.22 179 ALA A N 1
ATOM 1312 C CA . ALA A 1 179 ? 11.959 22.209 -10.174 1.00 33.22 179 ALA A CA 1
ATOM 1313 C C . ALA A 1 179 ? 10.675 23.042 -10.381 1.00 33.22 179 ALA A C 1
ATOM 1315 O O . ALA A 1 179 ? 9.608 22.637 -9.936 1.00 33.22 179 ALA A O 1
ATOM 1316 N N . ALA A 1 180 ? 10.737 24.181 -11.083 1.00 31.83 180 ALA A N 1
ATOM 1317 C CA . ALA A 1 180 ? 9.611 25.122 -11.156 1.00 31.83 180 ALA A CA 1
ATOM 1318 C C . ALA A 1 180 ? 8.747 25.017 -12.432 1.00 31.83 180 ALA A C 1
ATOM 1320 O O . ALA A 1 180 ? 7.598 25.445 -12.425 1.00 31.83 180 ALA A O 1
ATOM 1321 N N . ALA A 1 181 ? 9.250 24.427 -13.523 1.00 29.98 181 ALA A N 1
ATOM 1322 C CA . ALA A 1 181 ? 8.521 24.386 -14.800 1.00 29.98 181 ALA A CA 1
ATOM 1323 C C . ALA A 1 181 ? 7.573 23.175 -14.944 1.00 29.98 181 ALA A C 1
ATOM 1325 O O . ALA A 1 181 ? 6.636 23.209 -15.739 1.00 29.98 181 ALA A O 1
ATOM 1326 N N . ALA A 1 182 ? 7.773 22.110 -14.159 1.00 33.34 182 ALA A N 1
ATOM 1327 C CA . ALA A 1 182 ? 6.985 20.878 -14.274 1.00 33.34 182 ALA A CA 1
ATOM 1328 C C . ALA A 1 182 ? 5.605 20.951 -13.588 1.00 33.34 182 ALA A C 1
ATOM 1330 O O . ALA A 1 182 ? 4.709 20.183 -13.937 1.00 33.34 182 ALA A O 1
ATOM 1331 N N . ALA A 1 183 ? 5.397 21.906 -12.674 1.00 32.31 183 ALA A N 1
ATOM 1332 C CA . ALA A 1 183 ? 4.120 22.098 -11.982 1.00 32.31 183 ALA A CA 1
ATOM 1333 C C . ALA A 1 183 ? 2.995 22.614 -12.906 1.00 32.31 183 ALA A C 1
ATOM 1335 O O . ALA A 1 183 ? 1.815 22.467 -12.589 1.00 32.31 183 ALA A O 1
ATOM 1336 N N . VAL A 1 184 ? 3.342 23.187 -14.065 1.00 32.03 184 VAL A N 1
ATOM 1337 C CA . VAL A 1 184 ? 2.381 23.854 -14.961 1.00 32.03 184 VAL A CA 1
ATOM 1338 C C . VAL A 1 184 ? 1.678 22.870 -15.910 1.00 32.03 184 VAL A C 1
ATOM 1340 O O . VAL A 1 184 ? 0.527 23.094 -16.269 1.00 32.03 184 VAL A O 1
ATOM 1343 N N . ALA A 1 185 ? 2.295 21.736 -16.262 1.00 31.12 185 ALA A N 1
ATOM 1344 C CA . ALA A 1 185 ? 1.699 20.782 -17.210 1.00 31.12 185 ALA A CA 1
ATOM 1345 C C . ALA A 1 185 ? 0.749 19.753 -16.561 1.00 31.12 185 ALA A C 1
ATOM 1347 O O . ALA A 1 185 ? -0.152 19.250 -17.228 1.00 31.12 185 ALA A O 1
ATOM 1348 N N . VAL A 1 186 ? 0.897 19.466 -15.262 1.00 36.03 186 VAL A N 1
ATOM 1349 C CA . VAL A 1 186 ? -0.015 18.562 -14.524 1.00 36.03 186 VAL A CA 1
ATOM 1350 C C . VAL A 1 186 ? -1.286 19.294 -14.070 1.00 36.03 186 VAL A C 1
ATOM 1352 O O . VAL A 1 186 ? -2.336 18.683 -13.892 1.00 36.03 186 VAL A O 1
ATOM 1355 N N . ALA A 1 187 ? -1.248 20.628 -13.987 1.00 36.12 187 ALA A N 1
ATOM 1356 C CA . ALA A 1 187 ? -2.417 21.441 -13.657 1.00 36.12 187 ALA A CA 1
ATOM 1357 C C . ALA A 1 187 ? -3.549 21.357 -14.706 1.00 36.12 187 ALA A C 1
ATOM 1359 O O . ALA A 1 187 ? -4.698 21.639 -14.374 1.00 36.12 187 ALA A O 1
ATOM 1360 N N . ALA A 1 188 ? -3.251 20.942 -15.944 1.00 31.83 188 ALA A N 1
ATOM 1361 C CA . ALA A 1 188 ? -4.216 20.899 -17.045 1.00 31.83 188 ALA A CA 1
ATOM 1362 C C . ALA A 1 188 ? -5.174 19.690 -17.016 1.00 31.83 188 ALA A C 1
ATOM 1364 O O . ALA A 1 188 ? -6.110 19.645 -17.808 1.00 31.83 188 ALA A O 1
ATOM 1365 N N . VAL A 1 189 ? -4.990 18.737 -16.092 1.00 40.38 189 VAL A N 1
ATOM 1366 C CA . VAL A 1 189 ? -5.927 17.617 -15.860 1.00 40.38 189 VAL A CA 1
ATOM 1367 C C . VAL A 1 189 ? -6.533 17.703 -14.451 1.00 40.38 189 VAL A C 1
ATOM 1369 O O . VAL A 1 189 ? -6.955 16.713 -13.872 1.00 40.38 189 VAL A O 1
ATOM 1372 N N . ARG A 1 190 ? -6.639 18.913 -13.882 1.00 41.12 190 ARG A N 1
ATOM 1373 C CA . ARG A 1 190 ? -7.409 19.169 -12.650 1.00 41.12 190 ARG A CA 1
ATOM 1374 C C . ARG A 1 190 ? -8.916 19.204 -12.913 1.00 41.12 190 ARG A C 1
ATOM 1376 O O . ARG A 1 190 ? -9.617 20.139 -12.528 1.00 41.12 190 ARG A O 1
ATOM 1383 N N . GLY A 1 191 ? -9.426 18.172 -13.578 1.00 35.56 191 GLY A N 1
ATOM 1384 C CA . GLY A 1 191 ? -10.841 17.853 -13.522 1.00 35.56 191 GLY A CA 1
ATOM 1385 C C . GLY A 1 191 ? -11.112 17.292 -12.138 1.00 35.56 191 GLY A C 1
ATOM 1386 O O . GLY A 1 191 ? -10.973 16.093 -11.931 1.00 35.56 191 GLY A O 1
ATOM 1387 N N . ALA A 1 192 ? -11.447 18.154 -11.175 1.00 41.75 192 ALA A N 1
ATOM 1388 C CA . ALA A 1 192 ? -12.019 17.711 -9.915 1.00 41.75 192 ALA A CA 1
ATOM 1389 C C . ALA A 1 192 ? -13.287 16.924 -10.259 1.00 41.75 192 ALA A C 1
ATOM 1391 O O . ALA A 1 192 ? -14.342 17.509 -10.519 1.00 41.75 192 ALA A O 1
ATOM 1392 N N . SER A 1 193 ? -13.161 15.600 -10.324 1.00 42.50 193 SER A N 1
ATOM 1393 C CA . SER A 1 193 ? -14.267 14.681 -10.538 1.00 42.50 193 SER A CA 1
ATOM 1394 C C . SER A 1 193 ? -15.091 14.695 -9.250 1.00 42.50 193 SER A C 1
ATOM 1396 O O . SER A 1 193 ? -14.975 13.840 -8.375 1.00 42.50 193 SER A O 1
ATOM 1398 N N . ARG A 1 194 ? -15.876 15.764 -9.067 1.00 44.03 194 ARG A N 1
ATOM 1399 C CA . ARG A 1 194 ? -16.907 15.849 -8.038 1.00 44.03 194 ARG A CA 1
ATOM 1400 C C . ARG A 1 194 ? -17.987 14.866 -8.459 1.00 44.03 194 ARG A C 1
ATOM 1402 O O . ARG A 1 194 ? -18.912 15.220 -9.185 1.00 44.03 194 ARG A O 1
ATOM 1409 N N . VAL A 1 195 ? -17.849 13.617 -8.026 1.00 44.72 195 VAL A N 1
ATOM 1410 C CA . VAL A 1 195 ? -18.903 12.611 -8.155 1.00 44.72 195 VAL A CA 1
ATOM 1411 C C . VAL A 1 195 ? -20.041 13.030 -7.227 1.00 44.72 195 VAL A C 1
ATOM 1413 O O . VAL A 1 195 ? -20.078 12.696 -6.044 1.00 44.72 195 VAL A O 1
ATOM 1416 N N . VAL A 1 196 ? -20.959 13.832 -7.764 1.00 40.16 196 VAL A N 1
ATOM 1417 C CA . VAL A 1 196 ? -22.180 14.261 -7.083 1.00 40.16 196 VAL A CA 1
ATOM 1418 C C . VAL A 1 196 ? -22.997 13.010 -6.742 1.00 40.16 196 VAL A C 1
ATOM 1420 O O . VAL A 1 196 ? -23.434 12.290 -7.635 1.00 40.16 196 VAL A O 1
ATOM 1423 N N . GLY A 1 197 ? -23.198 12.739 -5.448 1.00 49.94 197 GLY A N 1
ATOM 1424 C CA . GLY A 1 197 ? -24.152 11.728 -4.972 1.00 49.94 197 GLY A CA 1
ATOM 1425 C C . GLY A 1 197 ? -23.579 10.517 -4.227 1.00 49.94 197 GLY A C 1
ATOM 1426 O O . GLY A 1 197 ? -24.367 9.734 -3.695 1.00 49.94 197 GLY A O 1
ATOM 1427 N N . ARG A 1 198 ? -22.253 10.352 -4.108 1.00 56.25 198 ARG A N 1
ATOM 1428 C CA . ARG A 1 198 ? -21.678 9.401 -3.133 1.00 56.25 198 ARG A CA 1
ATOM 1429 C C . ARG A 1 198 ? -21.479 10.103 -1.791 1.00 56.25 198 ARG A C 1
ATOM 1431 O O . ARG A 1 198 ? -20.973 11.220 -1.752 1.00 56.25 198 ARG A O 1
ATOM 1438 N N . ARG A 1 199 ? -21.882 9.458 -0.687 1.00 58.00 199 ARG A N 1
ATOM 1439 C CA . ARG A 1 199 ? -21.513 9.928 0.658 1.00 58.00 199 ARG A CA 1
ATOM 1440 C C . ARG A 1 199 ? -19.991 9.892 0.743 1.00 58.00 199 ARG A C 1
ATOM 1442 O O . ARG A 1 199 ? -19.415 8.813 0.632 1.00 58.00 199 ARG A O 1
ATOM 1449 N N . GLN A 1 200 ? -19.370 11.054 0.898 1.00 63.94 200 GLN A N 1
ATOM 1450 C CA . GLN A 1 200 ? -17.938 11.148 1.129 1.00 63.94 200 GLN A CA 1
ATOM 1451 C C . GLN A 1 200 ? -17.614 10.420 2.435 1.00 63.94 200 GLN A C 1
ATOM 1453 O O . GLN A 1 200 ? -18.301 10.609 3.442 1.00 63.94 200 GLN A O 1
ATOM 1458 N N . ILE A 1 201 ? -16.634 9.518 2.392 1.00 75.56 201 ILE A N 1
ATOM 1459 C CA . ILE A 1 201 ? -16.207 8.792 3.586 1.00 75.56 201 ILE A CA 1
ATOM 1460 C C . ILE A 1 201 ? -15.495 9.819 4.476 1.00 75.56 201 ILE A C 1
ATOM 1462 O O . ILE A 1 201 ? -14.619 10.536 3.982 1.00 75.56 201 ILE A O 1
ATOM 1466 N N . PRO A 1 202 ? -15.893 9.954 5.753 1.00 78.25 202 PRO A N 1
ATOM 1467 C CA . PRO A 1 202 ? -15.282 10.926 6.646 1.00 78.25 202 PRO A CA 1
ATOM 1468 C C . PRO A 1 202 ? -13.782 10.659 6.783 1.00 78.25 202 PRO A C 1
ATOM 1470 O O . PRO A 1 202 ? -13.325 9.523 6.636 1.00 78.25 202 PRO A O 1
ATOM 1473 N N . PHE A 1 203 ? -13.021 11.716 7.068 1.00 80.81 203 PHE A N 1
ATOM 1474 C CA . PHE A 1 203 ? -11.581 11.609 7.267 1.00 80.81 203 PHE A CA 1
ATOM 1475 C C . PHE A 1 203 ? -11.255 10.540 8.329 1.00 80.81 203 PHE A C 1
ATOM 1477 O O . PHE A 1 203 ? -11.804 10.613 9.431 1.00 80.81 203 PHE A O 1
ATOM 1484 N N . PRO A 1 204 ? -10.374 9.560 8.032 1.00 81.94 204 PRO A N 1
ATOM 1485 C CA . PRO A 1 204 ? -10.058 8.480 8.967 1.00 81.94 204 PRO A CA 1
ATOM 1486 C C . PRO A 1 204 ? -9.420 8.956 10.274 1.00 81.94 204 PRO A C 1
ATOM 1488 O O . PRO A 1 204 ? -9.517 8.258 11.275 1.00 81.94 204 PRO A O 1
ATOM 1491 N N . GLY A 1 205 ? -8.796 10.136 10.276 1.00 85.00 205 GLY A N 1
ATOM 1492 C CA . GLY A 1 205 ? -8.218 10.765 11.458 1.00 85.00 205 GLY A CA 1
ATOM 1493 C C . GLY A 1 205 ? -6.749 11.166 11.276 1.00 85.00 205 GLY A C 1
ATOM 1494 O O . GLY A 1 205 ? -6.125 10.820 10.267 1.00 85.00 205 GLY A O 1
ATOM 1495 N N . PRO A 1 206 ? -6.184 11.908 12.246 1.00 87.19 206 PRO A N 1
ATOM 1496 C CA . PRO A 1 206 ? -4.806 12.392 12.183 1.00 87.19 206 PRO A CA 1
ATOM 1497 C C . PRO A 1 206 ? -3.798 11.255 11.980 1.00 87.19 206 PRO A C 1
ATOM 1499 O O . PRO A 1 206 ? -3.936 10.186 12.577 1.00 87.19 206 PRO A O 1
ATOM 1502 N N . GLY A 1 207 ? -2.768 11.483 11.163 1.00 91.25 207 GLY A N 1
ATOM 1503 C CA . GLY A 1 207 ? -1.744 10.484 10.850 1.00 91.25 207 GLY A CA 1
ATOM 1504 C C . GLY A 1 207 ? -2.049 9.634 9.612 1.00 91.25 207 GLY A C 1
ATOM 1505 O O . GLY A 1 207 ? -1.125 9.064 9.029 1.00 91.25 207 GLY A O 1
ATOM 1506 N N . TRP A 1 208 ? -3.315 9.539 9.178 1.00 92.50 208 TRP A N 1
ATOM 1507 C CA . TRP A 1 208 ? -3.691 8.731 8.010 1.00 92.50 208 TRP A CA 1
ATOM 1508 C C . TRP A 1 208 ? -3.016 9.231 6.730 1.00 92.50 208 TRP A C 1
ATOM 1510 O O . TRP A 1 208 ? -2.446 8.447 5.969 1.00 92.50 208 TRP A O 1
ATOM 1520 N N . ARG A 1 209 ? -3.040 10.551 6.514 1.00 93.44 209 ARG A N 1
ATOM 1521 C CA . ARG A 1 209 ? -2.439 11.197 5.344 1.00 93.44 209 ARG A CA 1
ATOM 1522 C C . ARG A 1 209 ? -0.920 11.036 5.340 1.00 93.44 209 ARG A C 1
ATOM 1524 O O . ARG A 1 209 ? -0.355 10.677 4.312 1.00 93.44 209 ARG A O 1
ATOM 1531 N N . GLU A 1 210 ? -0.261 11.259 6.469 1.00 95.06 210 GLU A N 1
ATOM 1532 C CA . GLU A 1 210 ? 1.192 11.130 6.615 1.00 95.06 210 GLU A CA 1
ATOM 1533 C C . GLU A 1 210 ? 1.655 9.691 6.357 1.00 95.06 210 GLU A C 1
ATOM 1535 O O . GLU A 1 210 ? 2.648 9.457 5.660 1.00 95.06 210 GLU A O 1
ATOM 1540 N N . LEU A 1 211 ? 0.901 8.713 6.865 1.00 96.44 211 LEU A N 1
ATOM 1541 C CA . LEU A 1 211 ? 1.155 7.299 6.619 1.00 96.44 211 LEU A CA 1
ATOM 1542 C C . LEU A 1 211 ? 1.016 6.954 5.132 1.00 96.44 211 LEU A C 1
ATOM 1544 O O . LEU A 1 211 ? 1.904 6.316 4.571 1.00 96.44 211 LEU A O 1
ATOM 1548 N N . MET A 1 212 ? -0.050 7.414 4.471 1.00 95.81 212 MET A N 1
ATOM 1549 C CA . MET A 1 212 ? -0.205 7.228 3.025 1.00 95.81 212 MET A CA 1
ATOM 1550 C C . MET A 1 212 ? 0.963 7.846 2.251 1.00 95.81 212 MET A C 1
ATOM 1552 O O . MET A 1 212 ? 1.559 7.186 1.395 1.00 95.81 212 MET A O 1
ATOM 1556 N N . VAL A 1 213 ? 1.319 9.092 2.579 1.00 96.50 213 VAL A N 1
ATOM 1557 C CA . VAL A 1 213 ? 2.370 9.828 1.872 1.00 96.50 213 VAL A CA 1
ATOM 1558 C C . VAL A 1 213 ? 3.732 9.159 2.025 1.00 96.50 213 VAL A C 1
ATOM 1560 O O . VAL A 1 213 ? 4.432 8.964 1.036 1.00 96.50 213 VAL A O 1
ATOM 1563 N N . SER A 1 214 ? 4.080 8.718 3.232 1.00 97.75 214 SER A N 1
ATOM 1564 C CA . SER A 1 214 ? 5.325 7.973 3.453 1.00 97.75 214 SER A CA 1
ATOM 1565 C C . SER A 1 214 ? 5.337 6.603 2.757 1.00 97.75 214 SER A C 1
ATOM 1567 O O . SER A 1 214 ? 6.384 6.158 2.283 1.00 97.75 214 SER A O 1
ATOM 1569 N N . ALA A 1 215 ? 4.186 5.934 2.640 1.00 97.88 215 ALA A N 1
ATOM 1570 C CA . ALA A 1 215 ? 4.074 4.609 2.032 1.00 97.88 215 ALA A CA 1
ATOM 1571 C C . ALA A 1 215 ? 4.157 4.604 0.493 1.00 97.88 215 ALA A C 1
ATOM 1573 O O . ALA A 1 215 ? 4.582 3.596 -0.072 1.00 97.88 215 ALA A O 1
ATOM 1574 N N . TRP A 1 216 ? 3.823 5.700 -0.200 1.00 97.12 216 TRP A N 1
ATOM 1575 C CA . TRP A 1 216 ? 3.969 5.814 -1.666 1.00 97.12 216 TRP A CA 1
ATOM 1576 C C . TRP A 1 216 ? 5.139 6.701 -2.121 1.00 97.12 216 TRP A C 1
ATOM 1578 O O . TRP A 1 216 ? 5.150 7.205 -3.251 1.00 97.12 216 TRP A O 1
ATOM 1588 N N . GLU A 1 217 ? 6.111 6.920 -1.236 1.00 97.00 217 GLU A N 1
ATOM 1589 C CA . GLU A 1 217 ? 7.313 7.706 -1.519 1.00 97.00 217 GLU A CA 1
ATOM 1590 C C . GLU A 1 217 ? 8.060 7.167 -2.751 1.00 97.00 217 GLU A C 1
ATOM 1592 O O . GLU A 1 217 ? 8.043 5.962 -3.031 1.00 97.00 217 GLU A O 1
ATOM 1597 N N . GLU A 1 218 ? 8.713 8.047 -3.512 1.00 93.88 218 GLU A N 1
ATOM 1598 C CA . GLU A 1 218 ? 9.378 7.655 -4.760 1.00 93.88 218 GLU A CA 1
ATOM 1599 C C . GLU A 1 218 ? 10.516 6.663 -4.495 1.00 93.88 218 GLU A C 1
ATOM 1601 O O . GLU A 1 218 ? 10.630 5.636 -5.161 1.00 93.88 218 GLU A O 1
ATOM 1606 N N . ASN A 1 219 ? 11.318 6.921 -3.460 1.00 95.25 219 ASN A N 1
ATOM 1607 C CA . ASN A 1 219 ? 12.376 6.012 -3.049 1.00 95.25 219 ASN A CA 1
ATOM 1608 C C . ASN A 1 219 ? 11.794 4.828 -2.243 1.00 95.25 219 ASN A C 1
ATOM 1610 O O . ASN A 1 219 ? 11.358 5.014 -1.107 1.00 95.25 219 ASN A O 1
ATOM 1614 N N . PRO A 1 220 ? 11.845 3.576 -2.740 1.00 96.19 220 PRO A N 1
ATOM 1615 C CA . PRO A 1 220 ? 11.294 2.431 -2.014 1.00 96.19 220 PRO A CA 1
ATOM 1616 C C . PRO A 1 220 ? 12.010 2.152 -0.685 1.00 96.19 220 PRO A C 1
ATOM 1618 O O . PRO A 1 220 ? 11.435 1.542 0.218 1.00 96.19 220 PRO A O 1
ATOM 1621 N N . VAL A 1 221 ? 13.263 2.594 -0.527 1.00 95.62 221 VAL A N 1
ATOM 1622 C CA . VAL A 1 221 ? 14.034 2.383 0.707 1.00 95.62 221 VAL A CA 1
ATOM 1623 C C . VAL A 1 221 ? 13.436 3.167 1.873 1.00 95.62 221 VAL A C 1
ATOM 1625 O O . VAL A 1 221 ? 13.405 2.637 2.980 1.00 95.62 221 VAL A O 1
ATOM 1628 N N . THR A 1 222 ? 12.920 4.374 1.625 1.00 97.06 222 THR A N 1
ATOM 1629 C CA . THR A 1 222 ? 12.371 5.262 2.662 1.00 97.06 222 THR A CA 1
ATOM 1630 C C . THR A 1 222 ? 10.937 4.927 3.051 1.00 97.06 222 THR A C 1
ATOM 1632 O O . THR A 1 222 ? 10.477 5.393 4.088 1.00 97.06 222 THR A O 1
ATOM 1635 N N . ARG A 1 223 ? 10.231 4.115 2.252 1.00 98.12 223 ARG A N 1
ATOM 1636 C CA . ARG A 1 223 ? 8.892 3.632 2.611 1.00 98.12 223 ARG A CA 1
ATOM 1637 C C . ARG A 1 223 ? 8.966 2.801 3.899 1.00 98.12 223 ARG A C 1
ATOM 1639 O O . ARG A 1 223 ? 9.880 1.967 3.989 1.00 98.12 223 ARG A O 1
ATOM 1646 N N . PRO A 1 224 ? 8.018 2.958 4.838 1.00 98.12 224 PRO A N 1
ATOM 1647 C CA . PRO A 1 224 ? 7.953 2.116 6.028 1.00 98.12 224 PRO A CA 1
ATOM 1648 C C . PRO A 1 224 ? 7.751 0.650 5.642 1.00 98.12 224 PRO A C 1
ATOM 1650 O O . PRO A 1 224 ? 7.300 0.368 4.533 1.00 98.12 224 PRO A O 1
ATOM 1653 N N . ASP A 1 225 ? 8.069 -0.289 6.527 1.00 98.00 225 ASP A N 1
ATOM 1654 C CA . ASP A 1 225 ? 7.651 -1.685 6.354 1.00 98.00 225 ASP A CA 1
ATOM 1655 C C . ASP A 1 225 ? 6.224 -1.935 6.889 1.00 98.00 225 ASP A C 1
ATOM 1657 O O . ASP A 1 225 ? 5.607 -1.082 7.531 1.00 98.00 225 ASP A O 1
ATOM 1661 N N . PHE A 1 226 ? 5.647 -3.111 6.616 1.00 97.94 226 PHE A N 1
ATOM 1662 C CA . PHE A 1 226 ? 4.297 -3.402 7.106 1.00 97.94 226 PHE A CA 1
ATOM 1663 C C . PHE A 1 226 ? 4.205 -3.556 8.630 1.00 97.94 226 PHE A C 1
ATOM 1665 O O . PHE A 1 226 ? 3.107 -3.397 9.160 1.00 97.94 226 PHE A O 1
ATOM 1672 N N . ASP A 1 227 ? 5.293 -3.863 9.335 1.00 97.75 227 ASP A N 1
ATOM 1673 C CA . ASP A 1 227 ? 5.283 -3.928 10.799 1.00 97.75 227 ASP A CA 1
ATOM 1674 C C . ASP A 1 227 ? 5.199 -2.513 11.397 1.00 97.75 227 ASP A C 1
ATOM 1676 O O . ASP A 1 227 ? 4.455 -2.275 12.351 1.00 97.75 227 ASP A O 1
ATOM 1680 N N . GLU A 1 228 ? 5.900 -1.547 10.804 1.00 97.88 228 GLU A N 1
ATOM 1681 C CA . GLU A 1 228 ? 5.804 -0.121 11.119 1.00 97.88 228 GLU A CA 1
ATOM 1682 C C . GLU A 1 228 ? 4.418 0.442 10.788 1.00 97.88 228 GLU A C 1
ATOM 1684 O O . GLU A 1 228 ? 3.823 1.125 11.625 1.00 97.88 228 GLU A O 1
ATOM 1689 N N . ILE A 1 229 ? 3.867 0.111 9.615 1.00 98.00 229 ILE A N 1
ATOM 1690 C CA . ILE A 1 229 ? 2.510 0.515 9.213 1.00 98.00 229 ILE A CA 1
ATOM 1691 C C . ILE A 1 229 ? 1.473 -0.006 10.213 1.00 98.00 229 ILE A C 1
ATOM 1693 O O . ILE A 1 229 ? 0.615 0.754 10.659 1.00 98.00 229 ILE A O 1
ATOM 1697 N N . VAL A 1 230 ? 1.552 -1.283 10.607 1.00 97.06 230 VAL A N 1
ATOM 1698 C CA . VAL A 1 230 ? 0.624 -1.868 11.591 1.00 97.06 230 VAL A CA 1
ATOM 1699 C C . VAL A 1 230 ? 0.708 -1.127 12.924 1.00 97.06 230 VAL A C 1
ATOM 1701 O O . VAL A 1 230 ? -0.328 -0.741 13.460 1.00 97.06 230 VAL A O 1
ATOM 1704 N N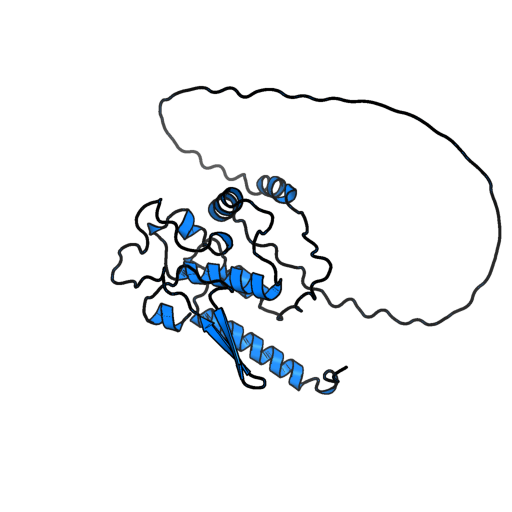 . LYS A 1 231 ? 1.916 -0.849 13.432 1.00 96.69 231 LYS A N 1
ATOM 1705 C CA . LYS A 1 231 ? 2.094 -0.088 14.682 1.00 96.69 231 LYS A CA 1
ATOM 1706 C C . LYS A 1 231 ? 1.466 1.304 14.611 1.00 96.69 231 LYS A C 1
ATOM 1708 O O . LYS A 1 231 ? 0.847 1.736 15.584 1.00 96.69 231 LYS A O 1
ATOM 1713 N N . GLN A 1 232 ? 1.619 1.996 13.480 1.00 96.19 232 GLN A N 1
ATOM 1714 C CA . GLN A 1 232 ? 1.030 3.318 13.267 1.00 96.19 232 GLN A CA 1
ATOM 1715 C C . GLN A 1 232 ? -0.502 3.253 13.227 1.00 96.19 232 GLN A C 1
ATOM 1717 O O . GLN A 1 232 ? -1.152 3.997 13.958 1.00 96.19 232 GLN A O 1
ATOM 1722 N N . LEU A 1 233 ? -1.079 2.319 12.464 1.00 94.69 233 LEU A N 1
ATOM 1723 C CA . LEU A 1 233 ? -2.533 2.129 12.377 1.00 94.69 233 LEU A CA 1
ATOM 1724 C C . LEU A 1 233 ? -3.157 1.749 13.726 1.00 94.69 233 LEU A C 1
ATOM 1726 O O . LEU A 1 233 ? -4.194 2.286 14.105 1.00 94.69 233 LEU A O 1
ATOM 1730 N N . GLU A 1 234 ? -2.520 0.858 14.486 1.00 94.00 234 GLU A N 1
ATOM 1731 C CA . GLU A 1 234 ? -2.964 0.529 15.843 1.00 94.00 234 GLU A CA 1
ATOM 1732 C C . GLU A 1 234 ? -2.861 1.732 16.790 1.00 94.00 234 GLU A C 1
ATOM 1734 O O . GLU A 1 234 ? -3.688 1.891 17.687 1.00 94.00 234 GLU A O 1
ATOM 1739 N N . GLY A 1 235 ? -1.845 2.580 16.606 1.00 93.81 235 GLY A N 1
ATOM 1740 C CA . GLY A 1 235 ? -1.709 3.847 17.317 1.00 93.81 235 GLY A CA 1
ATOM 1741 C C . GLY A 1 235 ? -2.886 4.780 17.049 1.00 93.81 235 GLY A C 1
ATOM 1742 O O . GLY A 1 235 ? -3.498 5.253 18.002 1.00 93.81 235 GLY A O 1
ATOM 1743 N N . MET A 1 236 ? -3.233 4.974 15.775 1.00 92.56 236 MET A N 1
ATOM 1744 C CA . MET A 1 236 ? -4.383 5.781 15.352 1.00 92.56 236 MET A CA 1
ATOM 1745 C C . MET A 1 236 ? -5.702 5.217 15.896 1.00 92.56 236 MET A C 1
ATOM 1747 O O . MET A 1 236 ? -6.531 5.960 16.406 1.00 92.56 236 MET A O 1
ATOM 1751 N N . LEU A 1 237 ? -5.892 3.895 15.867 1.00 89.69 237 LEU A N 1
ATOM 1752 C CA . LEU A 1 237 ? -7.112 3.284 16.398 1.00 89.69 237 LEU A CA 1
ATOM 1753 C C . LEU A 1 237 ? -7.265 3.537 17.906 1.00 89.69 237 LEU A C 1
ATOM 1755 O O . LEU A 1 237 ? -8.336 3.924 18.364 1.00 89.69 237 LEU A O 1
ATOM 1759 N N . ARG A 1 238 ? -6.176 3.398 18.675 1.00 89.88 238 ARG A N 1
ATOM 1760 C CA . ARG A 1 238 ? -6.186 3.678 20.121 1.00 89.88 238 ARG A CA 1
ATOM 1761 C C . ARG A 1 238 ? -6.532 5.133 20.435 1.00 89.88 238 ARG A C 1
ATOM 1763 O O . ARG A 1 238 ? -7.222 5.380 21.422 1.00 89.88 238 ARG A O 1
ATOM 1770 N N . THR A 1 239 ? -6.049 6.093 19.645 1.00 87.81 239 THR A N 1
ATOM 1771 C CA . THR A 1 239 ? -6.369 7.512 19.869 1.00 87.81 239 THR A CA 1
ATOM 1772 C C . THR A 1 239 ? -7.827 7.817 19.538 1.00 87.81 239 THR A C 1
ATOM 1774 O O . THR A 1 239 ? -8.461 8.572 20.274 1.00 87.81 239 THR A O 1
ATOM 1777 N N . MET A 1 240 ? -8.386 7.191 18.498 1.00 82.00 240 MET A N 1
ATOM 1778 C CA . MET A 1 240 ? -9.808 7.311 18.157 1.00 82.00 240 MET A CA 1
ATOM 1779 C C . MET A 1 240 ? -10.713 6.718 19.242 1.00 82.00 240 MET A C 1
ATOM 1781 O O . MET A 1 240 ? -11.654 7.383 19.674 1.00 82.00 240 MET A O 1
ATOM 1785 N N . ASP A 1 241 ? -10.400 5.515 19.731 1.00 83.50 241 ASP A N 1
ATOM 1786 C CA . ASP A 1 241 ? -11.153 4.865 20.811 1.00 83.50 241 ASP A CA 1
ATOM 1787 C C . ASP A 1 241 ? -11.113 5.706 22.101 1.00 83.50 241 ASP A C 1
ATOM 1789 O O . ASP A 1 241 ? -12.131 5.889 22.773 1.00 83.50 241 ASP A O 1
ATOM 1793 N N . ALA A 1 242 ? -9.949 6.279 22.434 1.00 80.06 242 ALA A N 1
ATOM 1794 C CA . ALA A 1 242 ? -9.798 7.158 23.592 1.00 80.06 242 ALA A CA 1
ATOM 1795 C C . ALA A 1 242 ? -10.607 8.460 23.452 1.00 80.06 242 ALA A C 1
ATOM 1797 O O . ALA A 1 242 ? -11.245 8.891 24.413 1.00 80.06 242 ALA A O 1
ATOM 1798 N N . ALA A 1 243 ? -10.621 9.074 22.265 1.00 76.38 243 ALA A N 1
ATOM 1799 C CA . ALA A 1 243 ? -11.409 10.278 22.001 1.00 76.38 243 ALA A CA 1
ATOM 1800 C C . ALA A 1 243 ? -12.920 10.016 22.126 1.00 76.38 243 ALA A C 1
ATOM 1802 O O . ALA A 1 243 ? -13.643 10.830 22.699 1.00 76.38 243 ALA A O 1
ATOM 1803 N N . GLN A 1 244 ? -13.391 8.858 21.653 1.00 74.38 244 GLN A N 1
ATOM 1804 C CA . GLN A 1 244 ? -14.788 8.438 21.797 1.00 74.38 244 GLN A CA 1
ATOM 1805 C C . GLN A 1 244 ? -15.159 8.160 23.261 1.00 74.38 244 GLN A C 1
ATOM 1807 O O . GLN A 1 244 ? -16.240 8.543 23.702 1.00 74.38 244 GLN A O 1
ATOM 1812 N N . ALA A 1 245 ? -14.257 7.553 24.039 1.00 75.06 245 ALA A N 1
ATOM 1813 C CA . ALA A 1 245 ? -14.477 7.294 25.463 1.00 75.06 245 ALA A CA 1
ATOM 1814 C C . ALA A 1 245 ? -14.564 8.580 26.310 1.00 75.06 245 ALA A C 1
ATOM 1816 O O . ALA A 1 245 ? -15.266 8.599 27.321 1.00 75.06 245 ALA A O 1
ATOM 1817 N N . LEU A 1 246 ? -13.877 9.654 25.903 1.00 74.25 246 LEU A N 1
ATOM 1818 C CA . LEU A 1 246 ? -13.910 10.961 26.573 1.00 74.25 246 LEU A CA 1
ATOM 1819 C C . LEU A 1 246 ? -15.153 11.802 26.228 1.00 74.25 246 LEU A C 1
ATOM 1821 O O . LEU A 1 246 ? -15.434 12.763 26.940 1.00 74.25 246 LEU A O 1
ATOM 1825 N N . ASN A 1 247 ? -15.907 11.450 25.178 1.00 62.31 247 ASN A N 1
ATOM 1826 C CA . ASN A 1 247 ? -17.133 12.148 24.778 1.00 62.31 247 ASN A CA 1
ATOM 1827 C C . ASN A 1 247 ? -18.309 11.176 24.526 1.00 62.31 247 ASN A C 1
ATOM 1829 O O . ASN A 1 247 ? -18.733 10.989 23.381 1.00 62.31 247 ASN A O 1
ATOM 1833 N N . PRO A 1 248 ? -18.862 10.554 25.584 1.00 58.84 248 PRO A N 1
ATOM 1834 C CA . PRO A 1 248 ? -19.929 9.563 25.450 1.00 58.84 248 PRO A CA 1
ATOM 1835 C C . PRO A 1 248 ? -21.277 10.145 24.979 1.00 58.84 248 PRO A C 1
ATOM 1837 O O . PRO A 1 248 ? -22.108 9.394 24.475 1.00 58.84 248 PRO A O 1
ATOM 1840 N N . GLU A 1 249 ? -21.510 11.460 25.099 1.00 55.91 249 GLU A N 1
ATOM 1841 C CA . GLU A 1 249 ? -22.790 12.102 24.738 1.00 55.91 249 GLU A CA 1
ATOM 1842 C C . GLU A 1 249 ? -22.925 12.458 23.245 1.00 55.91 249 GLU A C 1
ATOM 1844 O O . GLU A 1 249 ? -24.037 12.660 22.756 1.00 55.91 249 GLU A O 1
ATOM 1849 N N . ALA A 1 250 ? -21.828 12.464 22.477 1.00 53.53 250 ALA A N 1
ATOM 1850 C CA . ALA A 1 250 ? -21.872 12.677 21.024 1.00 53.53 250 ALA A CA 1
ATOM 1851 C C . ALA A 1 250 ? -22.416 11.464 20.240 1.00 53.53 250 ALA A C 1
ATOM 1853 O O . ALA A 1 250 ? -22.680 11.562 19.041 1.00 53.53 250 ALA A O 1
ATOM 1854 N N . VAL A 1 251 ? -22.615 10.323 20.909 1.00 50.53 251 VAL A N 1
ATOM 1855 C CA . VAL A 1 251 ? -23.166 9.089 20.333 1.00 50.53 251 VAL A CA 1
ATOM 1856 C C . VAL A 1 251 ? -24.657 8.990 20.666 1.00 50.53 251 VAL A C 1
ATOM 1858 O O . VAL A 1 251 ? -25.112 8.064 21.331 1.00 50.53 251 VAL A O 1
ATOM 1861 N N . THR A 1 252 ? -25.452 9.953 20.202 1.00 37.16 252 THR A N 1
ATOM 1862 C CA . THR A 1 252 ? -26.894 9.724 20.043 1.00 37.16 252 THR A CA 1
ATOM 1863 C C . THR A 1 252 ? -27.149 9.275 18.604 1.00 37.16 252 THR A C 1
ATOM 1865 O O . THR A 1 252 ? -26.838 10.016 17.669 1.00 37.16 252 THR A O 1
ATOM 1868 N N . PRO A 1 253 ? -27.665 8.055 18.372 1.00 44.31 253 PRO A N 1
ATOM 1869 C CA . PRO A 1 253 ? -28.078 7.664 17.033 1.00 44.31 253 PRO A CA 1
ATOM 1870 C C . PRO A 1 253 ? -29.267 8.542 16.617 1.00 44.31 253 PRO A C 1
ATOM 1872 O O . PRO A 1 253 ? -30.255 8.626 17.347 1.00 44.31 253 PRO A O 1
ATOM 1875 N N . ARG A 1 254 ? -29.157 9.206 15.462 1.00 36.59 254 ARG A N 1
ATOM 1876 C CA . ARG A 1 254 ? -30.320 9.698 14.711 1.00 36.59 254 ARG A CA 1
ATOM 1877 C C . ARG A 1 254 ? -30.877 8.583 13.839 1.00 36.59 254 ARG A C 1
ATOM 1879 O O . ARG A 1 254 ? -30.053 7.826 13.276 1.00 36.59 254 ARG A O 1
#

Secondary structure (DSSP, 8-state):
-HHHHHTTEE-S--SGGGEEEEEETTEEEEEE---TT-EE--SSS-SS-STT---S-GGG--HHHHH-GGG--THHHHHHHHHHHHHHHH-S-TTTTS-HHHHHHHHHHH---PPPPP------------------------------------------------------------SSSTHHHHGGG------TTS-PPPP--TTHHHHHHHHT-SSTTTSPPHHHHHHHHHHHHHHHHHHHHH-GGG----

Radius of gyration: 26.73 Å; chains: 1; bounding box: 67×72×67 Å

Sequence (254 aa):
MAYLHSKRFVHFDLKCDNVLTARRGAKLLCKVCDFGLSKQRRSQAPFVSGLTSHCGTLPWTAPELLSDPGRASEKVDIYSFSVLMWELWTGLYPYADMREQTIMYGVMLKGLRPDLPEEEESAPGRGEETSGSGAGGEEGGSAGRARAGASSESSATTTVAAAGDDVTGTSAGAGAGGAAAAAVAVAAVRGASRVVGRRQIPFPGPGWRELMVSAWEENPVTRPDFDEIVKQLEGMLRTMDAAQALNPEAVTPR

pLDDT: mean 71.58, std 27.62, range [25.98, 98.56]